Protein 3IU0 (pdb70)

Organism: Streptomyces mobaraensis (NCBI:txid35621)

Radius of gyration: 20.44 Å; Cα contacts (8 Å, |Δi|>4): 738; chains: 1; bounding box: 56×36×61 Å

CATH classification: 3.90.1360.10

Foldseek 3Di:
DAFLCRVQVAFPVRQVVQLVLLLPCLDFDQDDWDDQPDAADFWDDDPFKIKDFVVSVQNVCQVFQQFFLHDGDTQDSVLSVLLLQFQQSLVCNLQVHRDPLQWWFWAFQPPQLVCCLPVNDAPDVGDPLQSNLVSLLVRTDHVVRQVLLLVLQVLLLVLLQPFFALVSSLVSSLVSCVVVVAPVNPDDCPGCSNCQQVPRPQCCDPSWVVRRSNQKGKFKKKKFFAQQADPPDDLSCLARNDSPGQAADVRHRTTRCPPQSLHWRDDPDPRDDHHGMGMWGQTAAQDPPQQAGWTKGWSGRASCPDPNHGIMIMIGGNVVVVVDRPGGSDMIMGMHMTGPSGRSRPHDDDHTDD

InterPro domains:
  IPR015107 Protein-glutamine gamma-glutamyltransferase [PF09017] (1-407)
  IPR015107 Protein-glutamine gamma-glutamyltransferase [PIRSF037210] (1-407)
  IPR037084 Protein-glutamine gamma-glutamyltransferase superfamily [G3DSA:3.90.1360.10] (32-407)
  IPR038765 Papain-like cysteine peptidase superfamily [SSF54001] (77-407)

Solvent-accessible surface area: 15978 Å² total; per-residue (Å²): 136,52,9,2,12,117,75,52,221,22,74,65,106,5,8,62,50,3,16,62,37,6,81,58,102,66,123,66,58,38,0,89,54,12,71,67,126,118,103,8,73,99,30,205,58,61,198,24,101,1,70,11,46,0,33,2,2,0,17,6,9,0,18,51,12,5,40,96,120,68,54,101,81,80,3,76,94,100,24,24,61,44,0,0,32,0,2,1,0,1,0,32,5,3,11,32,58,60,11,90,7,48,4,0,0,6,33,32,71,76,115,99,11,138,94,27,47,91,85,37,75,60,154,127,84,25,75,136,21,58,5,42,3,60,3,0,82,75,2,30,70,44,82,40,0,0,55,55,0,51,81,1,8,63,25,0,46,50,0,10,116,118,1,123,75,39,74,35,1,37,94,57,0,67,54,64,4,55,134,59,98,25,42,0,84,127,49,71,71,210,12,64,0,4,6,12,0,87,88,6,51,8,6,104,83,84,113,3,0,79,102,31,0,18,105,0,41,2,0,4,5,0,2,4,3,4,3,3,12,84,154,111,53,50,81,78,79,25,14,51,2,31,14,111,22,21,60,15,47,144,54,12,11,27,7,104,15,92,191,23,166,39,16,16,37,26,79,62,62,140,67,54,17,16,0,1,0,2,2,0,10,6,1,22,10,95,66,94,56,18,30,110,0,4,0,6,12,0,12,8,10,4,2,52,144,35,86,12,21,24,0,55,0,36,0,4,60,1,153,45,8,34,144,18,41,19,0,8,9,8,8,0,1,2,4,25,1,0,1,127,27,33,42,11,1,19,90,69,25,160,33,3,59,141

Sequence (354 aa):
TKSYAETYRLTADDVANINALNESADDRVTPPAEPLDRMPDPYRPSYGRAETVVNNYIRKWQQVYSHRDGRKQQMTEEQREWLSYGCVGVTWVNSGQYPTNRLAFASFDEDRFKNELKNGRPRSGETRAEFEGRVAKESFDEEKGFQRAREVASVMNRALENAHDESAYLDNLKKELANGNDALRNEDARSPFYSALRNTPSFKERNGGNHDPSRMKAVIYSKHFWSGQDRSSSADKRKYGDPDAFRPAPGTGLVDMSRDRNIPRSPTSPGEGFVNFDYGWFGAQTEADADKTVWTHGNHYHAPNGSLGAMHVYESKFRNWSEGYSDFDRGAYVITFIPKSWNTAPDKVKQGWP

B-factor: mean 29.31, std 7.34, range [14.04, 55.18]

Nearest PDB structures (foldseek):
  3iu0-assembly1_A  TM=1.003E+00  e=8.034E-79  Streptomyces mobaraensis
  9ihs-assembly2_B  TM=9.904E-01  e=3.812E-67  Streptomyces mobaraensis
  1iu4-assembly1_A  TM=9.908E-01  e=5.127E-63  Streptomyces mobaraensis
  5m6q-assembly2_B  TM=7.587E-01  e=6.434E-15  Kutzneria albida DSM 43870

Structure (mmCIF, N/CA/C/O backbone):
data_3IU0
#
_entry.id   3IU0
#
_cell.length_a   64.333
_cell.length_b   67.123
_cell.length_c   83.969
_cell.angle_alpha   90.00
_cell.angle_beta   90.00
_cell.angle_gamma   90.00
#
_symmetry.space_group_name_H-M   'P 21 21 21'
#
loop_
_entity.id
_entity.type
_entity.pdbx_description
1 polymer 'Protein-glutamine gamma-glutamyltransferase'
2 water water
#
loop_
_atom_site.group_PDB
_atom_site.id
_atom_site.type_symbol
_atom_site.label_atom_id
_atom_site.label_alt_id
_atom_site.label_comp_id
_atom_site.label_asym_id
_atom_site.label_entity_id
_atom_site.label_seq_id
_atom_site.pdbx_PDB_ins_code
_atom_site.Cartn_x
_atom_site.Cartn_y
_atom_site.Cartn_z
_atom_site.occupancy
_atom_site.B_iso_or_equiv
_atom_site.auth_seq_id
_atom_site.auth_comp_id
_atom_site.auth_asym_id
_atom_site.auth_atom_id
_atom_site.pdbx_PDB_model_num
ATOM 1 N N . THR A 1 8 ? 6.182 -7.520 -25.719 1.00 34.98 9 THR A N 1
ATOM 2 C CA . THR A 1 8 ? 6.267 -6.955 -24.343 1.00 34.65 9 THR A CA 1
ATOM 3 C C . THR A 1 8 ? 7.024 -7.909 -23.403 1.00 33.86 9 THR A C 1
ATOM 4 O O . THR A 1 8 ? 7.695 -8.842 -23.870 1.00 34.54 9 THR A O 1
ATOM 6 N N . LYS A 1 9 ? 6.930 -7.682 -22.092 1.00 32.53 10 LYS A N 1
ATOM 7 C CA . LYS A 1 9 ? 7.741 -8.439 -21.134 1.00 30.40 10 LYS A CA 1
ATOM 8 C C . LYS A 1 9 ? 7.263 -9.885 -20.937 1.00 29.19 10 LYS A C 1
ATOM 9 O O . LYS A 1 9 ? 6.068 -10.181 -20.988 1.00 28.62 10 LYS A O 1
ATOM 11 N N . SER A 1 10 ? 8.208 -10.786 -20.721 1.00 27.42 11 SER A N 1
ATOM 12 C CA . SER A 1 10 ? 7.850 -12.172 -20.457 1.00 26.67 11 SER A CA 1
ATOM 13 C C . SER A 1 10 ? 7.413 -12.310 -19.007 1.00 26.01 11 SER A C 1
ATOM 14 O O . SER A 1 10 ? 7.677 -11.426 -18.175 1.00 25.04 11 SER A O 1
ATOM 17 N N . TYR A 1 11 ? 6.747 -13.419 -18.722 1.00 25.38 12 TYR A N 1
ATOM 18 C CA . TYR A 1 11 ? 6.337 -13.766 -17.373 1.00 25.96 12 TYR A CA 1
ATOM 19 C C . TYR A 1 11 ? 7.555 -13.827 -16.449 1.00 26.21 12 TYR A C 1
ATOM 20 O O . TYR A 1 11 ? 7.524 -13.278 -15.337 1.00 26.30 12 TYR A O 1
ATOM 29 N N . ALA A 1 12 ? 8.630 -14.457 -16.930 1.00 26.46 13 ALA A N 1
ATOM 30 C CA . ALA A 1 12 ? 9.883 -14.597 -16.182 1.00 27.42 13 ALA A CA 1
ATOM 31 C C . ALA A 1 12 ? 10.558 -13.255 -15.894 1.00 28.60 13 ALA A C 1
ATOM 32 O O . ALA A 1 12 ? 11.056 -13.032 -14.796 1.00 28.42 13 ALA A O 1
ATOM 34 N N . GLU A 1 13 ? 10.562 -12.364 -16.879 1.00 29.80 14 GLU A N 1
ATOM 35 C CA . GLU A 1 13 ? 11.103 -11.014 -16.681 1.00 31.17 14 GLU A CA 1
ATOM 36 C C . GLU A 1 13 ? 10.300 -10.220 -15.662 1.00 31.25 14 GLU A C 1
ATOM 37 O O . GLU A 1 13 ? 10.871 -9.496 -14.843 1.00 31.76 14 GLU A O 1
ATOM 43 N N . THR A 1 14 ? 8.979 -10.366 -15.716 1.00 31.60 15 THR A N 1
ATOM 44 C CA . THR A 1 14 ? 8.066 -9.651 -14.824 1.00 31.99 15 THR A CA 1
ATOM 45 C C . THR A 1 14 ? 8.202 -10.091 -13.368 1.00 32.71 15 THR A C 1
ATOM 46 O O . THR A 1 14 ? 8.145 -9.267 -12.454 1.00 32.91 15 THR A O 1
ATOM 50 N N . TYR A 1 15 ? 8.387 -11.387 -13.159 1.00 32.93 16 TYR A N 1
ATOM 51 C CA . TYR A 1 15 ? 8.409 -11.946 -11.810 1.00 33.80 16 TYR A CA 1
ATOM 52 C C . TYR A 1 15 ? 9.812 -12.297 -11.328 1.00 33.55 16 TYR A C 1
ATOM 53 O O . TYR A 1 15 ? 9.968 -12.847 -10.240 1.00 34.35 16 TYR A O 1
ATOM 62 N N . ARG A 1 16 ? 10.819 -11.945 -12.131 1.00 33.54 17 ARG A N 1
ATOM 63 C CA . ARG A 1 16 ? 12.237 -12.319 -11.930 1.00 33.26 17 ARG A CA 1
ATOM 64 C C . ARG A 1 16 ? 12.465 -13.826 -11.719 1.00 32.53 17 ARG A C 1
ATOM 65 O O . ARG A 1 16 ? 13.210 -14.248 -10.825 1.00 32.89 17 ARG A O 1
ATOM 73 N N . LEU A 1 17 ? 11.814 -14.625 -12.558 1.00 30.88 18 LEU A N 1
ATOM 74 C CA . LEU A 1 17 ? 11.961 -16.074 -12.528 1.00 29.15 18 LEU A CA 1
ATOM 75 C C . LEU A 1 17 ? 13.199 -16.468 -13.316 1.00 28.36 18 LEU A C 1
ATOM 76 O O . LEU A 1 17 ? 13.446 -15.939 -14.403 1.00 28.07 18 LEU A O 1
ATOM 81 N N . THR A 1 18 ? 13.979 -17.385 -12.749 1.00 27.56 19 THR A N 1
ATOM 82 C CA . THR A 1 18 ? 15.199 -17.887 -13.377 1.00 27.21 19 THR A CA 1
ATOM 83 C C . THR A 1 18 ? 14.858 -19.018 -14.339 1.00 27.35 19 THR A C 1
ATOM 84 O O . THR A 1 18 ? 13.714 -19.479 -14.373 1.00 26.61 19 THR A O 1
ATOM 88 N N . ALA A 1 19 ? 15.854 -19.485 -15.097 1.00 27.17 20 ALA A N 1
ATOM 89 C CA . ALA A 1 19 ? 15.655 -20.620 -15.995 1.00 27.33 20 ALA A CA 1
ATOM 90 C C . ALA A 1 19 ? 15.166 -21.856 -15.228 1.00 26.91 20 ALA A C 1
ATOM 91 O O . ALA A 1 19 ? 14.263 -22.566 -15.685 1.00 27.19 20 ALA A O 1
ATOM 93 N N . ASP A 1 20 ? 15.768 -22.106 -14.071 1.00 26.38 21 ASP A N 1
ATOM 94 C CA . ASP A 1 20 ? 15.350 -23.202 -13.195 1.00 26.31 21 ASP A CA 1
ATOM 95 C C . ASP A 1 20 ? 13.881 -23.055 -12.751 1.00 25.25 21 ASP A C 1
ATOM 96 O O . ASP A 1 20 ? 13.117 -24.018 -12.784 1.00 24.16 21 ASP A O 1
ATOM 101 N N . ASP A 1 21 ? 13.520 -21.848 -12.322 1.00 24.55 22 ASP A N 1
ATOM 102 C CA . ASP A 1 21 ? 12.140 -21.509 -11.939 1.00 24.32 22 ASP A CA 1
ATOM 103 C C . ASP A 1 21 ? 11.156 -21.860 -13.054 1.00 23.56 22 ASP A C 1
ATOM 104 O O . ASP A 1 21 ? 10.153 -22.552 -12.823 1.00 23.30 22 ASP A O 1
ATOM 109 N N . VAL A 1 22 ? 11.456 -21.380 -14.260 1.00 23.40 23 VAL A N 1
ATOM 110 C CA . VAL A 1 22 ? 10.600 -21.609 -15.432 1.00 23.50 23 VAL A CA 1
ATOM 111 C C . VAL A 1 22 ? 10.481 -23.105 -15.760 1.00 23.94 23 VAL A C 1
ATOM 112 O O . VAL A 1 22 ? 9.375 -23.608 -15.996 1.00 23.40 23 VAL A O 1
ATOM 116 N N . ALA A 1 23 ? 11.612 -23.814 -15.752 1.00 24.37 24 ALA A N 1
ATOM 117 C CA . ALA A 1 23 ? 11.614 -25.257 -16.032 1.00 24.85 24 ALA A CA 1
ATOM 118 C C . ALA A 1 23 ? 10.767 -25.994 -15.006 1.00 24.82 24 ALA A C 1
ATOM 119 O O . ALA A 1 23 ? 10.012 -26.889 -15.355 1.00 24.67 24 ALA A O 1
ATOM 121 N N . ASN A 1 24 ? 10.886 -25.596 -13.741 1.00 24.78 25 ASN A N 1
ATOM 122 C CA . ASN A 1 24 ? 10.106 -26.210 -12.672 1.00 25.08 25 ASN A CA 1
ATOM 123 C C . ASN A 1 24 ? 8.609 -25.953 -12.806 1.00 24.78 25 ASN A C 1
ATOM 124 O O . ASN A 1 24 ? 7.803 -26.866 -12.613 1.00 24.64 25 ASN A O 1
ATOM 129 N N . ILE A 1 25 ? 8.249 -24.719 -13.153 1.00 23.97 26 ILE A N 1
ATOM 130 C CA . ILE A 1 25 ? 6.845 -24.363 -13.374 1.00 23.76 26 ILE A CA 1
ATOM 131 C C . ILE A 1 25 ? 6.266 -25.174 -14.525 1.00 23.94 26 ILE A C 1
ATOM 132 O O . ILE A 1 25 ? 5.184 -25.754 -14.409 1.00 23.42 26 ILE A O 1
ATOM 137 N N . ASN A 1 26 ? 7.001 -25.226 -15.628 1.00 24.81 27 ASN A N 1
ATOM 138 C CA . ASN A 1 26 ? 6.562 -25.997 -16.784 1.00 25.63 27 ASN A CA 1
ATOM 139 C C . ASN A 1 26 ? 6.417 -27.486 -16.490 1.00 26.56 27 ASN A C 1
ATOM 140 O O . ASN A 1 26 ? 5.428 -28.102 -16.896 1.00 27.02 27 ASN A O 1
ATOM 145 N N . ALA A 1 27 ? 7.381 -28.055 -15.768 1.00 27.53 28 ALA A N 1
ATOM 146 C CA . ALA A 1 27 ? 7.337 -29.484 -15.438 1.00 28.18 28 ALA A CA 1
ATOM 147 C C . ALA A 1 27 ? 6.096 -29.821 -14.619 1.00 28.76 28 ALA A C 1
ATOM 148 O O . ALA A 1 27 ? 5.389 -30.774 -14.936 1.00 28.71 28 ALA A O 1
ATOM 150 N N . LEU A 1 28 ? 5.810 -29.030 -13.587 1.00 29.28 29 LEU A N 1
ATOM 151 C CA . LEU A 1 28 ? 4.629 -29.288 -12.773 1.00 30.24 29 LEU A CA 1
ATOM 152 C C . LEU A 1 28 ? 3.336 -29.089 -13.559 1.00 30.77 29 LEU A C 1
ATOM 153 O O . LEU A 1 28 ? 2.398 -29.868 -13.402 1.00 31.04 29 LEU A O 1
ATOM 158 N N . ASN A 1 29 ? 3.296 -28.059 -14.405 1.00 31.84 30 ASN A N 1
ATOM 159 C CA . ASN A 1 29 ? 2.090 -27.722 -15.185 1.00 32.92 30 ASN A CA 1
ATOM 160 C C . ASN A 1 29 ? 1.769 -28.732 -16.290 1.00 33.85 30 ASN A C 1
ATOM 161 O O . ASN A 1 29 ? 0.616 -28.861 -16.712 1.00 33.87 30 ASN A O 1
ATOM 166 N N . GLU A 1 30 ? 2.793 -29.436 -16.757 1.00 35.11 31 GLU A N 1
ATOM 167 C CA . GLU A 1 30 ? 2.621 -30.517 -17.726 1.00 36.90 31 GLU A CA 1
ATOM 168 C C . GLU A 1 30 ? 2.291 -31.880 -17.076 1.00 38.00 31 GLU A C 1
ATOM 169 O O . GLU A 1 30 ? 1.874 -32.812 -17.771 1.00 38.28 31 GLU A O 1
ATOM 175 N N . SER A 1 31 ? 2.481 -31.997 -15.756 1.00 39.08 32 SER A N 1
ATOM 176 C CA . SER A 1 31 ? 2.108 -33.213 -15.014 1.00 40.17 32 SER A CA 1
ATOM 177 C C . SER A 1 31 ? 0.659 -33.146 -14.515 1.00 40.85 32 SER A C 1
ATOM 178 O O . SER A 1 31 ? -0.004 -32.118 -14.684 1.00 41.50 32 SER A O 1
ATOM 181 N N . ALA A 1 32 ? 0.192 -34.242 -13.904 1.00 41.33 33 ALA A N 1
ATOM 182 C CA . ALA A 1 32 ? -1.185 -34.395 -13.382 1.00 41.82 33 ALA A CA 1
ATOM 183 C C . ALA A 1 32 ? -1.961 -33.082 -13.210 1.00 41.92 33 ALA A C 1
ATOM 184 O O . ALA A 1 32 ? -3.187 -33.083 -13.110 1.00 42.27 33 ALA A O 1
ATOM 186 N N . ASP A 1 48 ? 13.069 -28.001 -6.092 1.00 35.26 49 ASP A N 1
ATOM 187 C CA . ASP A 1 48 ? 12.173 -26.956 -5.600 1.00 35.27 49 ASP A CA 1
ATOM 188 C C . ASP A 1 48 ? 10.736 -27.493 -5.556 1.00 35.37 49 ASP A C 1
ATOM 189 O O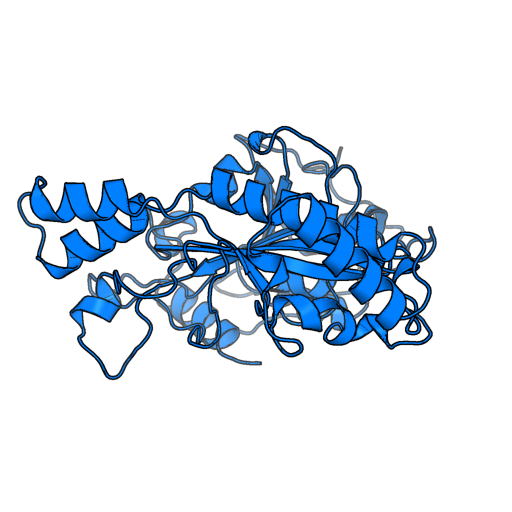 . ASP A 1 48 ? 9.881 -27.102 -6.351 1.00 35.59 49 ASP A O 1
ATOM 194 N N . ASP A 1 49 ? 10.478 -28.389 -4.609 1.00 35.30 50 ASP A N 1
ATOM 195 C CA . ASP A 1 49 ? 9.222 -29.143 -4.570 1.00 35.13 50 ASP A CA 1
ATOM 196 C C . ASP A 1 49 ? 8.007 -28.290 -4.184 1.00 34.11 50 ASP A C 1
ATOM 197 O O . ASP A 1 49 ? 8.112 -27.328 -3.418 1.00 33.54 50 ASP A O 1
ATOM 202 N N . ARG A 1 50 ? 6.859 -28.667 -4.734 1.00 33.36 51 ARG A N 1
ATOM 203 C CA . ARG A 1 50 ? 5.586 -28.033 -4.408 1.00 32.46 51 ARG A CA 1
ATOM 204 C C . ARG A 1 50 ? 5.171 -28.410 -2.986 1.00 31.92 51 ARG A C 1
ATOM 205 O O . ARG A 1 50 ? 5.283 -29.575 -2.585 1.00 31.85 51 ARG A O 1
ATOM 213 N N . VAL A 1 51 ? 4.721 -27.414 -2.226 1.00 30.82 52 VAL A N 1
ATOM 214 C CA . VAL A 1 51 ? 4.319 -27.599 -0.836 1.00 29.87 52 VAL A CA 1
ATOM 215 C C . VAL A 1 51 ? 2.825 -27.305 -0.666 1.00 29.30 52 VAL A C 1
ATOM 216 O O . VAL A 1 51 ? 2.336 -26.281 -1.145 1.00 28.58 52 VAL A O 1
ATOM 220 N N . THR A 1 52 ? 2.111 -28.201 0.015 1.00 28.23 53 THR A N 1
ATOM 221 C CA . THR A 1 52 ? 0.721 -27.935 0.397 1.00 27.83 53 THR A CA 1
ATOM 222 C C . THR A 1 52 ? 0.657 -27.006 1.622 1.00 27.41 53 THR A C 1
ATOM 223 O O . THR A 1 52 ? 1.128 -27.374 2.707 1.00 26.98 53 THR A O 1
ATOM 227 N N . PRO A 1 53 ? 0.068 -25.803 1.462 1.00 26.75 54 PRO A N 1
ATOM 228 C CA . PRO A 1 53 ? -0.061 -24.905 2.611 1.00 26.86 54 PRO A CA 1
ATOM 229 C C . PRO A 1 53 ? -0.851 -25.587 3.735 1.00 27.09 54 PRO A C 1
ATOM 230 O O . PRO A 1 53 ? -1.752 -26.374 3.449 1.00 26.97 54 PRO A O 1
ATOM 234 N N . PRO A 1 54 ? -0.500 -25.313 5.010 1.00 27.47 55 PRO A N 1
ATOM 235 C CA . PRO A 1 54 ? -1.213 -25.939 6.132 1.00 27.60 55 PRO A CA 1
ATOM 236 C C . PRO A 1 54 ? -2.630 -25.389 6.332 1.00 27.58 55 PRO A C 1
ATOM 237 O O . PRO A 1 54 ? -2.984 -24.350 5.765 1.00 27.35 55 PRO A O 1
ATOM 241 N N . ALA A 1 55 ? -3.430 -26.087 7.137 1.00 27.46 56 ALA A N 1
ATOM 242 C CA . ALA A 1 55 ? -4.798 -25.655 7.420 1.00 27.80 56 ALA A CA 1
ATOM 243 C C . ALA A 1 55 ? -4.807 -24.303 8.121 1.00 27.77 56 ALA A C 1
ATOM 244 O O . ALA A 1 55 ? -3.958 -24.029 8.960 1.00 27.36 56 ALA A O 1
ATOM 246 N N . GLU A 1 56 ? -5.753 -23.449 7.742 1.00 27.89 57 GLU A N 1
ATOM 247 C CA . GLU A 1 56 ? -5.988 -22.192 8.445 1.00 27.87 57 GLU A CA 1
ATOM 248 C C . GLU A 1 56 ? -7.294 -22.304 9.230 1.00 28.24 57 GLU A C 1
ATOM 249 O O . GLU A 1 56 ? -8.338 -22.587 8.641 1.00 27.94 57 GLU A O 1
ATOM 255 N N . PRO A 1 57 ? -7.246 -22.078 10.558 1.00 28.86 58 PRO A N 1
ATOM 256 C CA . PRO A 1 57 ? -8.476 -22.131 11.359 1.00 29.24 58 PRO A CA 1
ATOM 257 C C . PRO A 1 57 ? -9.494 -21.108 10.860 1.00 29.32 58 PRO A C 1
ATOM 258 O O . PRO A 1 57 ? -9.102 -20.023 10.418 1.00 28.65 58 PRO A O 1
ATOM 262 N N . LEU A 1 58 ? -10.788 -21.434 10.948 1.00 29.56 59 LEU A N 1
ATOM 263 C CA . LEU A 1 58 ? -11.831 -20.504 10.502 1.00 29.74 59 LEU A CA 1
ATOM 264 C C . LEU A 1 58 ? -11.823 -19.176 11.249 1.00 30.02 59 LEU A C 1
ATOM 265 O O . LEU A 1 58 ? -12.177 -18.150 10.667 1.00 30.28 59 LEU A O 1
ATOM 270 N N . ASP A 1 59 ? -11.415 -19.197 12.522 1.00 29.96 60 ASP A N 1
ATOM 271 C CA . ASP A 1 59 ? -11.397 -17.999 13.364 1.00 30.33 60 ASP A CA 1
ATOM 272 C C . ASP A 1 59 ? -10.154 -17.111 13.173 1.00 29.91 60 ASP A C 1
ATOM 273 O O . ASP A 1 59 ? -10.003 -16.090 13.845 1.00 29.48 60 ASP A O 1
ATOM 278 N N . ARG A 1 60 ? -9.266 -17.497 12.262 1.00 29.33 61 ARG A N 1
ATOM 279 C CA . ARG A 1 60 ? -8.159 -16.609 11.904 1.00 28.81 61 ARG A CA 1
ATOM 280 C C . ARG A 1 60 ? -8.571 -15.723 10.726 1.00 27.93 61 ARG A C 1
ATOM 281 O O . ARG A 1 60 ? -8.703 -16.204 9.596 1.00 28.03 61 ARG A O 1
ATOM 289 N N . MET A 1 61 ? -8.777 -14.441 11.018 1.00 26.89 62 MET A N 1
ATOM 290 C CA . MET A 1 61 ? -9.176 -13.450 10.033 1.00 26.21 62 MET A CA 1
ATOM 291 C C . MET A 1 61 ? -8.023 -13.141 9.078 1.00 25.41 62 MET A C 1
ATOM 292 O O . MET A 1 61 ? -6.868 -13.224 9.478 1.00 25.34 62 MET A O 1
ATOM 297 N N . PRO A 1 62 ? -8.335 -12.805 7.805 1.00 24.73 63 PRO A N 1
ATOM 298 C CA . PRO A 1 62 ? -7.278 -12.460 6.853 1.00 24.07 63 PRO A CA 1
ATOM 299 C C . PRO A 1 62 ? -6.575 -11.169 7.239 1.00 23.80 63 PRO A C 1
ATOM 300 O O . PRO A 1 62 ? -7.178 -10.293 7.881 1.00 23.13 63 PRO A O 1
ATOM 304 N N . ASP A 1 63 ? -5.295 -11.074 6.887 1.00 23.68 64 ASP A N 1
ATOM 305 C CA . ASP A 1 63 ? -4.555 -9.822 7.040 1.00 23.36 64 ASP A CA 1
ATOM 306 C C . ASP A 1 63 ? -5.074 -8.861 5.984 1.00 23.05 64 ASP A C 1
ATOM 307 O O . ASP A 1 63 ? -5.350 -9.287 4.858 1.00 22.32 64 ASP A O 1
ATOM 312 N N . PRO A 1 64 ? -5.214 -7.572 6.335 1.00 23.35 65 PRO A N 1
ATOM 313 C CA . PRO A 1 64 ? -5.566 -6.592 5.314 1.00 23.15 65 PRO A CA 1
ATOM 314 C C . PRO A 1 64 ? -4.514 -6.460 4.220 1.00 22.96 65 PRO A C 1
ATOM 315 O O . PRO A 1 64 ? -3.305 -6.579 4.470 1.00 21.67 65 PRO A O 1
ATOM 319 N N . TYR A 1 65 ? -5.007 -6.260 3.003 1.00 23.03 66 TYR A N 1
ATOM 320 C CA . TYR A 1 65 ? -4.189 -5.920 1.848 1.00 23.02 66 TYR A CA 1
ATOM 321 C C . TYR A 1 65 ? -5.070 -5.166 0.851 1.00 23.60 66 TYR A C 1
ATOM 322 O O . TYR A 1 65 ? -6.285 -5.321 0.858 1.00 22.64 66 TYR A O 1
ATOM 331 N N . ARG A 1 66 ? -4.463 -4.326 0.023 1.00 24.00 67 ARG A N 1
ATOM 332 C CA . ARG A 1 66 ? -5.249 -3.440 -0.826 1.00 25.66 67 ARG A CA 1
ATOM 333 C C . ARG A 1 66 ? -4.741 -3.429 -2.267 1.00 25.25 67 ARG A C 1
ATOM 334 O O . ARG A 1 66 ? -3.552 -3.677 -2.500 1.00 24.67 67 ARG A O 1
ATOM 342 N N . PRO A 1 67 ? -5.641 -3.161 -3.234 1.00 25.06 68 PRO A N 1
ATOM 343 C CA . PRO A 1 67 ? -5.183 -3.099 -4.618 1.00 24.83 68 PRO A CA 1
ATOM 344 C C . PRO A 1 67 ? -4.352 -1.861 -4.903 1.00 24.98 68 PRO A C 1
ATOM 345 O O . PRO A 1 67 ? -4.549 -0.817 -4.279 1.00 24.24 68 PRO A O 1
ATOM 349 N N . SER A 1 68 ? -3.441 -2.016 -5.856 1.00 25.19 69 SER A N 1
ATOM 350 C CA . SER A 1 68 ? -2.534 -0.976 -6.314 1.00 26.61 69 SER A CA 1
ATOM 351 C C . SER A 1 68 ? -2.495 -1.114 -7.842 1.00 26.10 69 SER A C 1
ATOM 352 O O . SER A 1 68 ? -2.240 -2.200 -8.360 1.00 25.30 69 SER A O 1
ATOM 355 N N . TYR A 1 69 ? -2.787 -0.029 -8.557 1.00 26.02 70 TYR A N 1
ATOM 356 C CA . TYR A 1 69 ? -2.697 -0.014 -10.029 1.00 26.46 70 TYR A CA 1
ATOM 357 C C . TYR A 1 69 ? -3.443 -1.159 -10.724 1.00 25.95 70 TYR A C 1
ATOM 358 O O . TYR A 1 69 ? -2.956 -1.722 -11.717 1.00 25.96 70 TYR A O 1
ATOM 367 N N . GLY A 1 70 ? -4.612 -1.504 -10.184 1.00 25.17 71 GLY A N 1
ATOM 368 C CA . GLY A 1 70 ? -5.507 -2.467 -10.809 1.00 24.67 71 GLY A CA 1
ATOM 369 C C . GLY A 1 70 ? -5.434 -3.882 -10.258 1.00 24.71 71 GLY A C 1
ATOM 370 O O . GLY A 1 70 ? -6.247 -4.727 -10.622 1.00 23.82 71 GLY A O 1
ATOM 371 N N . ARG A 1 71 ? -4.467 -4.147 -9.381 1.00 24.29 72 ARG A N 1
ATOM 372 C CA . ARG A 1 71 ? -4.318 -5.491 -8.835 1.00 24.41 72 ARG A CA 1
ATOM 373 C C . ARG A 1 71 ? -3.996 -5.488 -7.336 1.00 23.59 72 ARG A C 1
ATOM 374 O O . ARG A 1 71 ? -3.242 -4.627 -6.840 1.00 23.08 72 ARG A O 1
ATOM 382 N N . ALA A 1 72 ? -4.594 -6.451 -6.632 1.00 22.44 73 ALA A N 1
ATOM 383 C CA . ALA A 1 72 ? -4.268 -6.759 -5.245 1.00 21.36 73 ALA A CA 1
ATOM 384 C C . ALA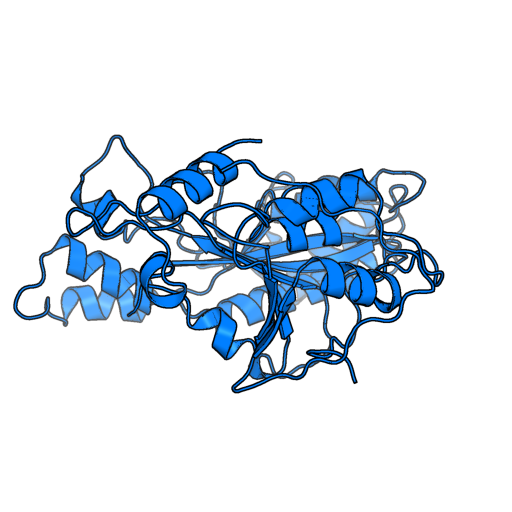 A 1 72 ? -3.575 -8.119 -5.240 1.00 20.85 73 ALA A C 1
ATOM 385 O O . ALA A 1 72 ? -3.835 -8.943 -6.110 1.00 20.83 73 ALA A O 1
ATOM 387 N N . GLU A 1 73 ? -2.696 -8.353 -4.276 1.00 20.51 74 GLU A N 1
ATOM 388 C CA . GLU A 1 73 ? -2.048 -9.666 -4.141 1.00 20.32 74 GLU A CA 1
ATOM 389 C C . GLU A 1 73 ? -1.737 -9.978 -2.696 1.00 20.11 74 GLU A C 1
ATOM 390 O O . GLU A 1 73 ? -1.378 -9.090 -1.923 1.00 20.59 74 GLU A O 1
ATOM 396 N N . THR A 1 74 ? -1.869 -11.247 -2.335 1.00 19.40 75 THR A N 1
ATOM 397 C CA . THR A 1 74 ? -1.537 -11.690 -1.003 1.00 19.21 75 THR A CA 1
ATOM 398 C C . THR A 1 74 ? -0.938 -13.099 -1.027 1.00 18.94 75 THR A C 1
ATOM 399 O O . THR A 1 74 ? -1.221 -13.879 -1.931 1.00 18.96 75 THR A O 1
ATOM 403 N N . VAL A 1 75 ? -0.079 -13.397 -0.050 1.00 18.94 76 VAL A N 1
ATOM 404 C CA . VAL A 1 75 ? 0.512 -14.729 0.079 1.00 18.83 76 VAL A CA 1
ATOM 405 C C . VAL A 1 75 ? -0.619 -15.753 0.195 1.00 18.71 76 VAL A C 1
ATOM 406 O O . VAL A 1 75 ? -1.670 -15.461 0.774 1.00 18.33 76 VAL A O 1
ATOM 410 N N . VAL A 1 76 ? -0.402 -16.940 -0.364 1.00 18.49 77 VAL A N 1
ATOM 411 C CA . VAL A 1 76 ? -1.453 -17.956 -0.459 1.00 18.84 77 VAL A CA 1
ATOM 412 C C . VAL A 1 76 ? -2.120 -18.310 0.897 1.00 19.35 77 VAL A C 1
ATOM 413 O O . VAL A 1 76 ? -3.334 -18.514 0.956 1.00 18.88 77 VAL A O 1
ATOM 417 N N . ASN A 1 77 ? -1.340 -18.334 1.983 1.00 19.25 78 ASN A N 1
ATOM 418 C CA . ASN A 1 77 ? -1.879 -18.659 3.307 1.00 20.56 78 ASN A CA 1
ATOM 419 C C . ASN A 1 77 ? -2.949 -17.644 3.719 1.00 20.96 78 ASN A C 1
ATOM 420 O O . ASN A 1 77 ? -3.994 -18.009 4.275 1.00 20.81 78 ASN A O 1
ATOM 425 N N . ASN A 1 78 ? -2.685 -16.374 3.428 1.00 21.28 79 ASN A N 1
ATOM 426 C CA . ASN A 1 78 ? -3.663 -15.333 3.679 1.00 21.55 79 ASN A CA 1
ATOM 427 C C . ASN A 1 78 ? -4.864 -15.421 2.734 1.00 21.47 79 ASN A C 1
ATOM 428 O O . ASN A 1 78 ? -5.997 -15.116 3.134 1.00 21.70 79 ASN A O 1
ATOM 433 N N . TYR A 1 79 ? -4.622 -15.829 1.492 1.00 20.87 80 TYR A N 1
ATOM 434 C CA . TYR A 1 79 ? -5.731 -16.010 0.553 1.00 21.00 80 TYR A CA 1
ATOM 435 C C . TYR A 1 79 ? -6.692 -17.103 1.009 1.00 20.63 80 TYR A C 1
ATOM 436 O O . TYR A 1 79 ? -7.912 -16.945 0.913 1.00 19.72 80 TYR A O 1
ATOM 445 N N . ILE A 1 80 ? -6.130 -18.204 1.498 1.00 19.88 81 ILE A N 1
ATOM 446 C CA . ILE A 1 80 ? -6.926 -19.268 2.086 1.00 20.28 81 ILE A CA 1
ATOM 447 C C . ILE A 1 80 ? -7.849 -18.695 3.171 1.00 19.62 81 ILE A C 1
ATOM 448 O O . ILE A 1 80 ? -9.015 -19.058 3.221 1.00 19.87 81 ILE A O 1
ATOM 453 N N . ARG A 1 81 ? -7.343 -17.790 4.010 1.00 19.79 82 ARG A N 1
ATOM 454 C CA . ARG A 1 81 ? -8.179 -17.173 5.065 1.00 20.26 82 ARG A CA 1
ATOM 455 C C . ARG A 1 81 ? -9.352 -16.402 4.452 1.00 20.25 82 ARG A C 1
ATOM 456 O O . ARG A 1 81 ? -10.499 -16.567 4.873 1.00 20.10 82 ARG A O 1
ATOM 464 N N . LYS A 1 82 ? -9.063 -15.580 3.443 1.00 19.31 83 LYS A N 1
ATOM 465 C CA . LYS A 1 82 ? -10.115 -14.817 2.763 1.00 19.73 83 LYS A CA 1
ATOM 466 C C . LYS A 1 82 ? -11.136 -15.739 2.078 1.00 19.66 83 LYS A C 1
ATOM 467 O O . LYS A 1 82 ? -12.350 -15.540 2.192 1.00 20.16 83 LYS A O 1
ATOM 473 N N . TRP A 1 83 ? -10.631 -16.723 1.344 1.00 20.04 84 TRP A N 1
ATOM 474 C CA . TRP A 1 83 ? -11.471 -17.700 0.644 1.00 20.20 84 TRP A CA 1
ATOM 475 C C . TRP A 1 83 ? -12.399 -18.397 1.652 1.00 20.75 84 TRP A C 1
ATOM 476 O O . TRP A 1 83 ? -13.595 -18.610 1.384 1.00 20.73 84 TRP A O 1
ATOM 487 N N . GLN A 1 84 ? -11.856 -18.739 2.816 1.00 20.77 85 GLN A N 1
ATOM 488 C CA . GLN A 1 84 ? -12.657 -19.401 3.857 1.00 21.29 85 GLN A CA 1
ATOM 489 C C . GLN A 1 84 ? -13.768 -18.520 4.408 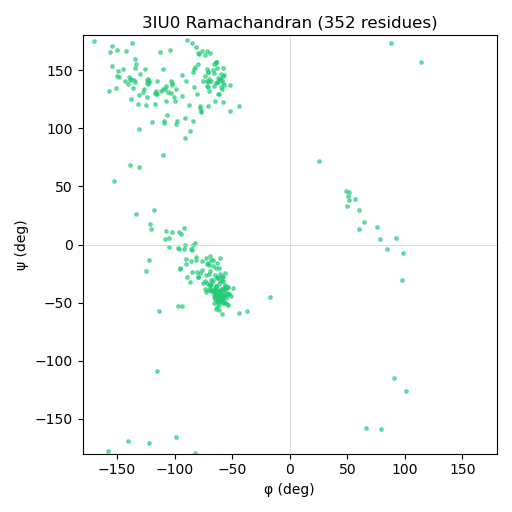1.00 21.12 85 GLN A C 1
ATOM 490 O O . GLN A 1 84 ? -14.880 -18.993 4.652 1.00 21.11 85 GLN A O 1
ATOM 496 N N . GLN A 1 85 ? -13.477 -17.238 4.600 1.00 21.67 86 GLN A N 1
ATOM 497 C CA . GLN A 1 85 ? -14.504 -16.290 5.045 1.00 22.06 86 GLN A CA 1
ATOM 498 C C . GLN A 1 85 ? -15.626 -16.090 4.027 1.00 22.21 86 GLN A C 1
ATOM 499 O O . GLN A 1 85 ? -16.797 -15.975 4.410 1.00 21.38 86 GLN A O 1
ATOM 505 N N . VAL A 1 86 ? -15.271 -16.016 2.744 1.00 22.40 87 VAL A N 1
ATOM 506 C CA . VAL A 1 86 ? -16.248 -15.592 1.715 1.00 22.81 87 VAL A CA 1
ATOM 507 C C . VAL A 1 86 ? -16.634 -16.692 0.712 1.00 22.93 87 VAL A C 1
ATOM 508 O O . VAL A 1 86 ? -17.821 -17.041 0.570 1.00 23.21 87 VAL A O 1
ATOM 512 N N . TYR A 1 87 ? -15.642 -17.247 0.031 1.00 22.24 88 TYR A N 1
ATOM 513 C CA . TYR A 1 87 ? -15.915 -18.132 -1.103 1.00 22.15 88 TYR A CA 1
ATOM 514 C C . TYR A 1 87 ? -16.256 -19.562 -0.732 1.00 21.95 88 TYR A C 1
ATOM 515 O O . TYR A 1 87 ? -16.743 -20.324 -1.577 1.00 22.20 88 TYR A O 1
ATOM 524 N N . SER A 1 88 ? -16.012 -19.919 0.524 1.00 21.67 89 SER A N 1
ATOM 525 C CA . SER A 1 88 ? -16.122 -21.301 0.975 1.00 21.91 89 SER A CA 1
ATOM 526 C C . SER A 1 88 ? -17.556 -21.766 1.163 1.00 22.96 89 SER A C 1
ATOM 527 O O . SER A 1 88 ? -17.796 -22.969 1.314 1.00 22.86 89 SER A O 1
ATOM 530 N N . HIS A 1 89 ? -18.498 -20.824 1.180 1.00 23.28 90 HIS A N 1
ATOM 531 C CA . HIS A 1 89 ? -19.857 -21.136 1.631 1.00 24.29 90 HIS A CA 1
ATOM 532 C C . HIS A 1 89 ? -20.517 -22.241 0.805 1.00 24.44 90 HIS A C 1
ATOM 533 O O . HIS A 1 89 ? -20.444 -22.242 -0.433 1.00 24.86 90 HIS A O 1
ATOM 540 N N . ARG A 1 90 ? -21.137 -23.180 1.507 1.00 24.89 91 ARG A N 1
ATOM 541 C CA . ARG A 1 90 ? -21.962 -24.220 0.899 1.00 25.92 91 ARG A CA 1
ATOM 542 C C . ARG A 1 90 ? -23.332 -24.156 1.560 1.00 25.81 91 ARG A C 1
ATOM 543 O O . ARG A 1 90 ? -23.447 -24.284 2.784 1.00 25.79 91 ARG A O 1
ATOM 551 N N . ASP A 1 91 ? -24.359 -23.911 0.750 1.00 25.77 92 ASP A N 1
ATOM 552 C CA . ASP A 1 91 ? -25.712 -23.638 1.268 1.00 26.76 92 ASP A CA 1
ATOM 553 C C . ASP A 1 91 ? -25.690 -22.544 2.351 1.00 26.73 92 ASP A C 1
ATOM 554 O O . ASP A 1 91 ? -26.362 -22.649 3.380 1.00 26.14 92 ASP A O 1
ATOM 559 N N . GLY A 1 92 ? -24.899 -21.499 2.101 1.00 26.50 93 GLY A N 1
ATOM 560 C CA . GLY A 1 92 ? -24.819 -20.343 2.992 1.00 26.54 93 GLY A CA 1
ATOM 561 C C . GLY A 1 92 ? -23.867 -20.427 4.172 1.00 26.95 93 GLY A C 1
ATOM 562 O O . GLY A 1 92 ? -23.712 -19.450 4.896 1.00 27.24 93 GLY A O 1
ATOM 563 N N . ARG A 1 93 ? -23.225 -21.574 4.378 1.00 26.74 94 ARG A N 1
ATOM 564 C CA . ARG A 1 93 ? -22.392 -21.780 5.575 1.00 26.85 94 ARG A CA 1
ATOM 565 C C . ARG A 1 93 ? -20.894 -21.967 5.273 1.00 26.76 94 ARG A C 1
ATOM 566 O O . ARG A 1 93 ? -20.523 -22.774 4.425 1.00 26.54 94 ARG A O 1
ATOM 568 N N . LYS A 1 94 ? -20.052 -21.206 5.973 1.00 27.43 95 LYS A N 1
ATOM 569 C CA . LYS A 1 94 ? -18.582 -21.271 5.813 1.00 27.78 95 LYS A CA 1
ATOM 570 C C . LYS A 1 94 ? -18.037 -22.657 6.083 1.00 28.10 95 LYS A C 1
ATOM 571 O O . LYS A 1 94 ? -18.593 -23.409 6.889 1.00 28.44 95 LYS A O 1
ATOM 577 N N . GLN A 1 95 ? -16.916 -22.973 5.443 1.00 27.91 96 GLN A N 1
ATOM 578 C CA . GLN A 1 95 ? -16.186 -24.198 5.732 1.00 28.46 96 GLN A CA 1
ATOM 579 C C . GLN A 1 95 ? -14.703 -23.996 5.491 1.00 27.85 96 GLN A C 1
ATOM 580 O O . GLN A 1 95 ? -14.310 -23.197 4.640 1.00 27.17 96 GLN A O 1
ATOM 586 N N . GLN A 1 96 ? -13.882 -24.716 6.248 1.00 27.71 97 GLN A N 1
ATOM 587 C CA . GLN A 1 96 ? -12.447 -24.761 5.988 1.00 27.26 97 GLN A CA 1
ATOM 588 C C . GLN A 1 96 ? -12.183 -25.287 4.583 1.00 26.67 97 GLN A C 1
ATOM 589 O O . GLN A 1 96 ? -12.861 -26.204 4.118 1.00 25.96 97 GLN A O 1
ATOM 595 N N . MET A 1 97 ? -11.194 -24.708 3.910 1.00 26.17 98 MET A N 1
ATOM 596 C CA . MET A 1 97 ? -10.663 -25.298 2.690 1.00 26.21 98 MET A CA 1
ATOM 597 C C . MET A 1 97 ? -10.012 -26.634 3.054 1.00 26.90 98 MET A C 1
ATOM 598 O O . MET A 1 97 ? -9.114 -26.683 3.905 1.00 26.85 98 MET A O 1
ATOM 603 N N . THR A 1 98 ? -10.464 -27.709 2.415 1.00 27.38 99 THR A N 1
ATOM 604 C CA . THR A 1 98 ? -10.003 -29.058 2.773 1.00 27.91 99 THR A CA 1
ATOM 605 C C . THR A 1 98 ? -8.549 -29.262 2.379 1.00 28.55 99 THR A C 1
ATOM 606 O O . THR A 1 98 ? -7.989 -28.481 1.590 1.00 27.90 99 THR A O 1
ATOM 610 N N . GLU A 1 99 ? -7.935 -30.308 2.926 1.00 28.61 100 GLU A N 1
ATOM 611 C CA . GLU A 1 99 ? -6.560 -30.647 2.574 1.00 29.10 100 GLU A CA 1
ATOM 612 C C . GLU A 1 99 ? -6.393 -30.831 1.058 1.00 28.88 100 GLU A C 1
ATOM 613 O O . GLU A 1 99 ? -5.442 -30.316 0.461 1.00 28.52 100 GLU A O 1
ATOM 619 N N . GLU A 1 100 ? -7.320 -31.566 0.446 1.00 28.46 101 GLU A N 1
ATOM 620 C CA . GLU A 1 100 ? -7.304 -31.776 -1.002 1.00 28.43 101 GLU A CA 1
ATOM 621 C C . GLU A 1 100 ? -7.424 -30.450 -1.776 1.00 27.36 101 GLU A C 1
ATOM 622 O O . GLU A 1 100 ? -6.768 -30.262 -2.804 1.00 26.74 101 GLU A O 1
ATOM 628 N N . GLN A 1 101 ? -8.256 -29.536 -1.281 1.00 26.12 102 GLN A N 1
ATOM 629 C CA . GLN A 1 101 ? -8.393 -28.239 -1.935 1.00 25.43 102 GLN A CA 1
ATOM 630 C C . GLN A 1 101 ? -7.114 -27.416 -1.797 1.00 24.75 102 GLN A C 1
ATOM 631 O O . GLN A 1 101 ? -6.699 -26.770 -2.749 1.00 24.04 102 GLN A O 1
ATOM 637 N N . ARG A 1 102 ? -6.485 -27.456 -0.625 1.00 24.71 103 ARG A N 1
ATOM 638 C CA . ARG A 1 102 ? -5.224 -26.723 -0.432 1.00 24.95 103 ARG A CA 1
ATOM 639 C C . ARG A 1 102 ? -4.136 -27.287 -1.344 1.00 24.66 103 ARG A C 1
ATOM 640 O O . ARG A 1 102 ? -3.289 -26.549 -1.859 1.00 24.00 103 ARG A O 1
ATOM 648 N N . GLU A 1 103 ? -4.173 -28.602 -1.550 1.00 24.48 104 GLU A N 1
ATOM 649 C CA . GLU A 1 103 ? -3.256 -29.268 -2.469 1.00 25.18 104 GLU A CA 1
ATOM 650 C C . GLU A 1 103 ? -3.475 -28.743 -3.894 1.00 24.49 104 GLU A C 1
ATOM 651 O O . GLU A 1 103 ? -2.519 -28.316 -4.553 1.00 23.88 104 GLU A O 1
ATOM 657 N N . TRP A 1 104 ? -4.734 -28.715 -4.343 1.00 23.42 105 TRP A N 1
ATOM 658 C CA . TRP A 1 104 ? -5.042 -28.197 -5.680 1.00 23.09 105 TRP A CA 1
ATOM 659 C C . TRP A 1 104 ? -4.565 -26.754 -5.816 1.00 22.07 105 TRP A C 1
ATOM 660 O O . TRP A 1 104 ? -3.891 -26.400 -6.788 1.00 21.18 105 TRP A O 1
ATOM 671 N N . LEU A 1 105 ? -4.921 -25.933 -4.827 1.00 21.60 106 LEU A N 1
ATOM 672 C CA . LEU A 1 105 ? -4.570 -24.516 -4.840 1.00 21.62 106 LEU A CA 1
ATOM 673 C C . LEU A 1 105 ? -3.064 -24.316 -5.024 1.00 22.01 106 LEU A C 1
ATOM 674 O O . LEU A 1 105 ? -2.647 -23.446 -5.794 1.00 21.58 106 LEU A O 1
ATOM 679 N N . SER A 1 106 ? -2.270 -25.146 -4.339 1.00 21.84 107 SER A N 1
ATOM 680 C CA . SER A 1 106 ? -0.805 -25.039 -4.341 1.00 22.19 107 SER A CA 1
ATOM 681 C C . SER A 1 106 ? -0.124 -25.190 -5.712 1.00 22.76 107 SER A C 1
ATOM 682 O O . SER A 1 106 ? 1.069 -24.898 -5.843 1.00 22.74 107 SER A O 1
ATOM 685 N N . TYR A 1 107 ? -0.870 -25.632 -6.723 1.00 23.09 108 TYR A N 1
ATOM 686 C CA . TYR A 1 107 ? -0.323 -25.774 -8.080 1.00 23.73 108 TYR A CA 1
ATOM 687 C C . TYR A 1 107 ? -0.089 -24.455 -8.802 1.00 23.32 108 TYR A C 1
ATOM 688 O O . TYR A 1 107 ? 0.531 -24.446 -9.858 1.00 23.50 108 TYR A O 1
ATOM 697 N N . GLY A 1 108 ? -0.604 -23.355 -8.254 1.00 22.87 109 GLY A N 1
ATOM 698 C CA . GLY A 1 108 ? -0.283 -22.028 -8.772 1.00 22.73 109 GLY A CA 1
ATOM 699 C C . GLY A 1 108 ? -1.378 -21.454 -9.646 1.00 22.67 109 GLY A C 1
ATOM 700 O O . GLY A 1 108 ? -2.531 -21.412 -9.189 1.00 21.73 109 GLY A O 1
ATOM 701 N N . CYS A 1 109 ? -0.986 -21.049 -10.879 1.00 22.67 110 CYS A N 1
ATOM 702 C CA . CYS A 1 109 ? -1.824 -20.480 -11.976 1.00 24.52 110 CYS A CA 1
ATOM 703 C C . CYS A 1 109 ? -3.200 -21.210 -11.959 1.00 24.12 110 CYS A C 1
ATOM 704 O O . CYS A 1 109 ? -4.289 -20.606 -11.791 1.00 25.51 110 CYS A O 1
ATOM 707 N N . VAL A 1 110 ? -3.128 -22.528 -12.084 1.00 23.90 111 VAL A N 1
ATOM 708 C CA . VAL A 1 110 ? -4.301 -23.390 -12.293 1.00 22.99 111 VAL A CA 1
ATOM 709 C C . VAL A 1 110 ? -5.120 -23.674 -11.023 1.00 22.85 111 VAL A C 1
ATOM 710 O O . VAL A 1 110 ? -6.319 -23.946 -11.108 1.00 22.27 111 VAL A O 1
ATOM 714 N N . GLY A 1 111 ? -4.460 -23.575 -9.867 1.00 22.23 112 GLY A N 1
ATOM 715 C CA . GLY A 1 111 ? -5.017 -23.945 -8.573 1.00 22.10 112 GLY A CA 1
ATOM 716 C C . GLY A 1 111 ? -6.274 -23.189 -8.188 1.00 21.94 112 GLY A C 1
ATOM 717 O O . GLY A 1 111 ? -7.222 -23.781 -7.694 1.00 21.00 112 GLY A O 1
ATOM 718 N N . VAL A 1 112 ? -6.279 -21.872 -8.401 1.00 21.29 113 VAL A N 1
ATOM 719 C CA . VAL A 1 112 ? -7.461 -21.074 -8.081 1.00 21.78 113 VAL A CA 1
ATOM 720 C C . VAL A 1 112 ? -8.702 -21.565 -8.847 1.00 21.07 113 VAL A C 1
ATOM 721 O O . VAL A 1 112 ? -9.778 -21.729 -8.272 1.00 21.59 113 VAL A O 1
ATOM 725 N N . THR A 1 113 ? -8.521 -21.808 -10.139 1.00 21.07 114 THR A N 1
ATOM 726 C CA . THR A 1 113 ? -9.592 -22.260 -11.026 1.00 21.36 114 THR A CA 1
ATOM 727 C C . THR A 1 113 ? -10.032 -23.688 -10.679 1.00 21.51 114 THR A C 1
ATOM 728 O O . THR A 1 113 ? -11.217 -23.998 -10.689 1.00 21.15 114 THR A O 1
ATOM 732 N N . TRP A 1 114 ? -9.062 -24.534 -10.342 1.00 21.87 115 TRP A N 1
ATOM 733 C CA . TRP A 1 114 ? -9.318 -25.925 -9.973 1.00 22.31 115 TRP A CA 1
ATOM 734 C C . TRP A 1 114 ? -10.195 -25.996 -8.724 1.00 22.53 115 TRP A C 1
ATOM 735 O O . TRP A 1 114 ? -11.222 -26.665 -8.727 1.00 22.69 115 TRP A O 1
ATOM 746 N N . VAL A 1 115 ? -9.788 -25.292 -7.666 1.00 22.91 116 VAL A N 1
ATOM 747 C CA . VAL A 1 115 ? -10.563 -25.224 -6.421 1.00 23.00 116 VAL A CA 1
ATOM 748 C C . VAL A 1 115 ? -11.971 -24.636 -6.614 1.00 22.82 116 VAL A C 1
ATOM 749 O O . VAL A 1 115 ? -12.955 -25.224 -6.162 1.00 21.67 116 VAL A O 1
ATOM 753 N N . ASN A 1 116 ? -12.065 -23.498 -7.297 1.00 22.06 117 ASN A N 1
ATOM 754 C CA . ASN A 1 116 ? -13.348 -22.820 -7.461 1.00 22.76 117 ASN A CA 1
ATOM 755 C C . ASN A 1 116 ? -14.369 -23.588 -8.305 1.00 23.11 117 ASN A C 1
ATOM 756 O O . ASN A 1 116 ? -15.569 -23.456 -8.072 1.00 23.53 117 ASN A O 1
ATOM 761 N N . SER A 1 117 ? -13.885 -24.372 -9.274 1.00 23.05 118 SER A N 1
ATOM 762 C CA . SER A 1 117 ? -14.747 -25.167 -10.153 1.00 23.55 118 SER A CA 1
ATOM 763 C C . SER A 1 117 ? -14.911 -26.601 -9.656 1.00 23.65 118 SER A C 1
ATOM 764 O O . SER A 1 117 ? -15.856 -27.299 -10.050 1.00 23.21 118 SER A O 1
ATOM 767 N N . GLY A 1 118 ? -13.985 -27.043 -8.809 1.00 23.48 119 GLY A N 1
ATOM 768 C CA . GLY A 1 118 ? -14.016 -28.410 -8.286 1.00 24.23 119 GLY A CA 1
ATOM 769 C C . GLY A 1 118 ? -13.563 -29.458 -9.298 1.00 24.94 119 GLY A C 1
ATOM 770 O O . GLY A 1 118 ? -13.788 -30.647 -9.093 1.00 25.48 119 GLY A O 1
ATOM 771 N N . GLN A 1 119 ? -12.922 -29.021 -10.384 1.00 24.69 120 GLN A N 1
ATOM 772 C CA . GLN A 1 119 ? -12.383 -29.929 -11.407 1.00 25.51 120 GLN A CA 1
ATOM 773 C C . GLN A 1 119 ? -11.144 -29.309 -12.061 1.00 25.05 120 GLN A C 1
ATOM 774 O O . GLN A 1 119 ? -11.077 -28.088 -12.229 1.00 24.23 120 GLN A O 1
ATOM 780 N N . TYR A 1 120 ? -10.170 -30.144 -12.426 1.00 24.68 121 TYR A N 1
ATOM 781 C CA . TYR A 1 120 ? -9.037 -29.657 -13.223 1.00 24.56 121 TYR A CA 1
ATOM 782 C C . TYR A 1 120 ? -9.568 -29.153 -14.571 1.00 24.13 121 TYR A C 1
ATOM 783 O O . TYR A 1 120 ? -10.331 -29.859 -15.233 1.00 23.70 121 TYR A O 1
ATOM 792 N N . PRO A 1 121 ? -9.189 -27.918 -14.971 1.00 24.27 122 PRO A N 1
ATOM 793 C CA . PRO A 1 121 ? -9.755 -27.326 -16.183 1.00 24.28 122 PRO A CA 1
ATOM 794 C C . PRO A 1 121 ? -9.527 -28.167 -17.434 1.00 24.42 122 PRO A C 1
ATOM 795 O O . PRO A 1 121 ? -8.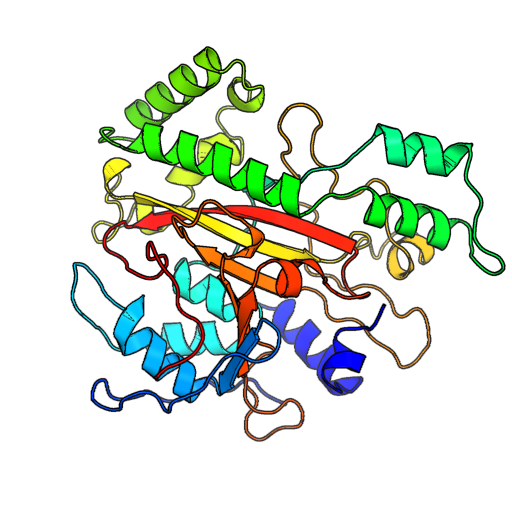379 -28.492 -17.769 1.00 24.04 122 PRO A O 1
ATOM 799 N N . THR A 1 122 ? -10.626 -28.529 -18.091 1.00 23.92 123 THR A N 1
ATOM 800 C CA . THR A 1 122 ? -10.582 -29.238 -19.373 1.00 23.99 123 THR A CA 1
ATOM 801 C C . THR A 1 122 ? -10.481 -28.251 -20.527 1.00 23.72 123 THR A C 1
ATOM 802 O O . THR A 1 122 ? -9.879 -28.550 -21.555 1.00 23.67 123 THR A O 1
ATOM 806 N N . ASN A 1 123 ? -11.082 -27.074 -20.353 1.00 23.38 124 ASN A N 1
ATOM 807 C CA . ASN A 1 123 ? -11.131 -26.039 -21.391 1.00 23.19 124 ASN A CA 1
ATOM 808 C C . ASN A 1 123 ? -11.920 -26.427 -22.649 1.00 23.00 124 ASN A C 1
ATOM 809 O O . ASN A 1 123 ? -11.753 -25.798 -23.699 1.00 22.93 124 ASN A O 1
ATOM 814 N N . ARG A 1 124 ? -12.790 -27.433 -22.537 1.00 23.34 125 ARG A N 1
ATOM 815 C CA . ARG A 1 124 ? -13.515 -27.979 -23.706 1.00 23.62 125 ARG A CA 1
ATOM 816 C C . ARG A 1 124 ? -14.424 -26.961 -24.418 1.00 23.92 125 ARG A C 1
ATOM 817 O O . ARG A 1 124 ? -14.418 -26.859 -25.654 1.00 24.05 125 ARG A O 1
ATOM 819 N N . LEU A 1 125 ? -15.204 -26.215 -23.640 1.00 23.75 126 LEU A N 1
ATOM 820 C CA . LEU A 1 125 ? -16.062 -25.165 -24.188 1.00 23.74 126 LEU A CA 1
ATOM 821 C C . LEU A 1 125 ? -15.399 -23.802 -24.044 1.00 23.86 126 LEU A C 1
ATOM 822 O O . LEU A 1 125 ? -15.400 -23.227 -22.949 1.00 23.81 126 LEU A O 1
ATOM 827 N N . ALA A 1 126 ? -14.862 -23.284 -25.155 1.00 23.93 127 ALA A N 1
ATOM 828 C CA . ALA A 1 126 ? -14.017 -22.091 -25.140 1.00 24.05 127 ALA A CA 1
ATOM 829 C C . ALA A 1 126 ? -14.373 -21.106 -26.255 1.00 24.44 127 ALA A C 1
ATOM 830 O O . ALA A 1 126 ? -14.697 -21.516 -27.382 1.00 23.82 127 ALA A O 1
ATOM 832 N N . PHE A 1 127 ? -14.308 -19.812 -25.934 1.00 24.65 128 PHE A N 1
ATOM 833 C CA . PHE A 1 127 ? -14.648 -18.754 -26.884 1.00 24.84 128 PHE A CA 1
ATOM 834 C C . PHE A 1 127 ? -13.535 -17.730 -27.055 1.00 25.09 128 PHE A C 1
ATOM 835 O O . PHE A 1 127 ? -12.735 -17.470 -26.138 1.00 24.32 128 PHE A O 1
ATOM 843 N N . ALA A 1 128 ? -13.510 -17.147 -28.247 1.00 25.07 129 ALA A N 1
ATOM 844 C CA . ALA A 1 128 ? -12.606 -16.066 -28.570 1.00 25.90 129 ALA A CA 1
ATOM 845 C C . ALA A 1 128 ? -13.183 -15.240 -29.708 1.00 26.94 129 ALA A C 1
ATOM 846 O O . ALA A 1 128 ? -14.134 -15.660 -30.390 1.00 27.20 129 ALA A O 1
ATOM 848 N N . SER A 1 129 ? -12.608 -14.059 -29.898 1.00 27.94 130 SER A N 1
ATOM 849 C CA . SER A 1 129 ? -13.004 -13.168 -30.968 1.00 28.90 130 SER A CA 1
ATOM 850 C C . SER A 1 129 ? -11.758 -12.856 -31.792 1.00 29.73 130 SER A C 1
ATOM 851 O O . SER A 1 129 ? -10.727 -12.467 -31.251 1.00 29.39 130 SER A O 1
ATOM 854 N N . PHE A 1 130 ? -11.861 -13.077 -33.099 1.00 30.69 131 PHE A N 1
ATOM 855 C CA . PHE A 1 130 ? -10.762 -12.863 -34.030 1.00 32.09 131 PHE A CA 1
ATOM 856 C C . PHE A 1 130 ? -11.270 -12.035 -35.208 1.00 33.19 131 PHE A C 1
ATOM 857 O O . PHE A 1 130 ? -12.289 -12.363 -35.799 1.00 32.94 131 PHE A O 1
ATOM 865 N N . ASP A 1 131 ? -10.555 -10.958 -35.521 1.00 34.96 132 ASP A N 1
ATOM 866 C CA . ASP A 1 131 ? -10.878 -10.103 -36.663 1.00 36.98 132 ASP A CA 1
ATOM 867 C C . ASP A 1 131 ? -10.146 -10.577 -37.919 1.00 37.79 132 ASP A C 1
ATOM 868 O O . ASP A 1 131 ? -9.015 -10.159 -38.191 1.00 37.96 132 ASP A O 1
ATOM 873 N N . GLU A 1 132 ? -10.815 -11.439 -38.679 1.00 39.11 133 GLU A N 1
ATOM 874 C CA . GLU A 1 132 ? -10.281 -12.025 -39.910 1.00 40.81 133 GLU A CA 1
ATOM 875 C C . GLU A 1 132 ? -9.882 -10.977 -40.958 1.00 41.46 133 GLU A C 1
ATOM 876 O O . GLU A 1 132 ? -8.872 -11.138 -41.650 1.00 41.80 133 GLU A O 1
ATOM 882 N N . ASP A 1 133 ? -10.674 -9.912 -41.059 1.00 42.27 134 ASP A N 1
ATOM 883 C CA . ASP A 1 133 ? -10.429 -8.837 -42.024 1.00 43.34 134 ASP A CA 1
ATOM 884 C C . ASP A 1 133 ? -9.124 -8.081 -41.754 1.00 43.63 134 ASP A C 1
ATOM 885 O O . ASP A 1 133 ? -8.357 -7.813 -42.684 1.00 43.81 134 ASP A O 1
ATOM 890 N N . ARG A 1 134 ? -8.875 -7.750 -40.486 1.00 44.08 135 ARG A N 1
ATOM 891 C CA . ARG A 1 134 ? -7.628 -7.107 -40.077 1.00 44.38 135 ARG A CA 1
ATOM 892 C C . ARG A 1 134 ? -6.429 -8.018 -40.342 1.00 44.59 135 ARG A C 1
ATOM 893 O O . ARG A 1 134 ? -5.382 -7.549 -40.809 1.00 44.58 135 ARG A O 1
ATOM 901 N N . PHE A 1 135 ? -6.584 -9.307 -40.037 1.00 44.51 136 PHE A N 1
ATOM 902 C CA . PHE A 1 135 ? -5.523 -10.284 -40.266 1.00 45.09 136 PHE A CA 1
ATOM 903 C C . PHE A 1 135 ? -5.135 -10.328 -41.750 1.00 45.75 136 PHE A C 1
ATOM 904 O O . PHE A 1 135 ? -3.981 -10.055 -42.098 1.00 45.48 136 PHE A O 1
ATOM 912 N N . LYS A 1 136 ? -6.106 -10.659 -42.605 1.00 46.69 137 LYS A N 1
ATOM 913 C CA . LYS A 1 136 ? -5.910 -10.692 -44.064 1.00 47.91 137 LYS A CA 1
ATOM 914 C C . LYS A 1 136 ? -5.285 -9.415 -44.623 1.00 48.24 137 LYS A C 1
ATOM 915 O O . LYS A 1 136 ? -4.365 -9.478 -45.448 1.00 48.63 137 LYS A O 1
ATOM 921 N N . ASN A 1 137 ? -5.781 -8.266 -44.165 1.00 48.70 138 ASN A N 1
ATOM 922 C CA . ASN A 1 137 ? -5.298 -6.966 -44.622 1.00 49.27 138 ASN A CA 1
ATOM 923 C C . ASN A 1 137 ? -3.832 -6.715 -44.275 1.00 49.47 138 ASN A C 1
ATOM 924 O O . ASN A 1 137 ? -3.034 -6.410 -45.163 1.00 49.52 138 ASN A O 1
ATOM 929 N N . GLU A 1 138 ? -3.484 -6.852 -42.994 1.00 49.82 139 GLU A N 1
ATOM 930 C CA . GLU A 1 138 ? -2.115 -6.606 -42.519 1.00 49.96 139 GLU A CA 1
ATOM 931 C C . GLU A 1 138 ? -1.100 -7.575 -43.122 1.00 50.22 139 GLU A C 1
ATOM 932 O O . GLU A 1 138 ? 0.076 -7.230 -43.281 1.00 50.28 139 GLU A O 1
ATOM 934 N N . LEU A 1 139 ? -1.560 -8.778 -43.463 1.00 50.34 140 LEU A N 1
ATOM 935 C CA . LEU A 1 139 ? -0.702 -9.794 -44.070 1.00 50.74 140 LEU A CA 1
ATOM 936 C C . LEU A 1 139 ? -0.374 -9.457 -45.529 1.00 50.90 140 LEU A C 1
ATOM 937 O O . LEU A 1 139 ? 0.711 -9.790 -46.018 1.00 51.02 140 LEU A O 1
ATOM 942 N N . LYS A 1 140 ? -1.310 -8.786 -46.202 1.00 50.90 141 LYS A N 1
ATOM 943 C CA . LYS A 1 140 ? -1.157 -8.381 -47.603 1.00 51.07 141 LYS A CA 1
ATOM 944 C C . LYS A 1 140 ? -0.592 -6.959 -47.762 1.00 51.18 141 LYS A C 1
ATOM 945 O O . LYS A 1 140 ? 0.409 -6.762 -48.462 1.00 51.37 141 LYS A O 1
ATOM 947 N N . ASN A 1 141 ? -1.228 -5.985 -47.107 1.00 51.06 142 ASN A N 1
ATOM 948 C CA . ASN A 1 141 ? -0.841 -4.573 -47.207 1.00 50.92 142 ASN A CA 1
ATOM 949 C C . ASN A 1 141 ? 0.282 -4.153 -46.260 1.00 51.01 142 ASN A C 1
ATOM 950 O O . ASN A 1 141 ? 0.976 -3.172 -46.519 1.00 50.92 142 ASN A O 1
ATOM 952 N N . GLY A 1 142 ? 0.455 -4.892 -45.165 1.00 51.04 143 GLY A N 1
ATOM 953 C CA . GLY A 1 142 ? 1.478 -4.580 -44.168 1.00 51.02 143 GLY A CA 1
ATOM 954 C C . GLY A 1 142 ? 2.843 -5.107 -44.558 1.00 51.12 143 GLY A C 1
ATOM 955 O O . GLY A 1 142 ? 3.010 -5.709 -45.620 1.00 51.50 143 GLY A O 1
ATOM 956 N N . ARG A 1 143 ? 3.828 -4.874 -43.700 1.00 51.10 144 ARG A N 1
ATOM 957 C CA . ARG A 1 143 ? 5.196 -5.314 -43.961 1.00 50.93 144 ARG A CA 1
ATOM 958 C C . ARG A 1 143 ? 5.877 -5.763 -42.671 1.00 50.68 144 ARG A C 1
ATOM 959 O O . ARG A 1 143 ? 5.678 -5.139 -41.623 1.00 50.34 144 ARG A O 1
ATOM 961 N N . PRO A 1 144 ? 6.680 -6.850 -42.742 1.00 50.42 145 PRO A N 1
ATOM 962 C CA . PRO A 1 144 ? 7.522 -7.238 -41.611 1.00 50.21 145 PRO A CA 1
ATOM 963 C C . PRO A 1 144 ? 8.367 -6.056 -41.139 1.00 50.05 145 PRO A C 1
ATOM 964 O O . PRO A 1 144 ? 8.897 -5.307 -41.964 1.00 49.79 145 PRO A O 1
ATOM 968 N N . ARG A 1 145 ? 8.472 -5.883 -39.825 1.00 49.82 146 ARG A N 1
ATOM 969 C CA . ARG A 1 145 ? 9.294 -4.819 -39.256 1.00 49.76 146 ARG A CA 1
ATOM 970 C C . ARG A 1 145 ? 10.766 -5.022 -39.615 1.00 49.40 146 ARG A C 1
ATOM 971 O O . ARG A 1 145 ? 11.209 -6.147 -39.853 1.00 49.25 146 ARG A O 1
ATOM 979 N N . SER A 1 146 ? 11.509 -3.923 -39.680 1.00 49.05 147 SER A N 1
ATOM 980 C CA . SER A 1 146 ? 12.945 -3.980 -39.922 1.00 48.57 147 SER A CA 1
ATOM 981 C C . SER A 1 146 ? 13.595 -4.945 -38.929 1.00 48.12 147 SER A C 1
ATOM 982 O O . SER A 1 146 ? 13.572 -4.717 -37.718 1.00 48.16 147 SER A O 1
ATOM 985 N N . GLY A 1 147 ? 14.136 -6.041 -39.453 1.00 47.56 148 GLY A N 1
ATOM 986 C CA . GLY A 1 147 ? 14.778 -7.065 -38.628 1.00 46.83 148 GLY A CA 1
ATOM 987 C C . GLY A 1 147 ? 13.870 -8.207 -38.189 1.00 46.22 148 GLY A C 1
ATOM 988 O O . GLY A 1 147 ? 14.284 -9.068 -37.406 1.00 46.56 148 GLY A O 1
ATOM 989 N N . GLU A 1 148 ? 12.635 -8.218 -38.689 1.00 45.13 149 GLU A N 1
ATOM 990 C CA . GLU A 1 148 ? 11.660 -9.245 -38.325 1.00 44.03 149 GLU A CA 1
ATOM 991 C C . GLU A 1 148 ? 11.612 -10.330 -39.401 1.00 43.18 149 GLU A C 1
ATOM 992 O O . GLU A 1 148 ? 11.559 -10.023 -40.588 1.00 43.05 149 GLU A O 1
ATOM 998 N N . THR A 1 149 ? 11.635 -11.594 -38.982 1.00 42.12 150 THR A N 1
ATOM 999 C CA . THR A 1 149 ? 11.535 -12.716 -39.923 1.00 41.06 150 THR A CA 1
ATOM 1000 C C . THR A 1 149 ? 10.087 -12.890 -40.392 1.00 40.45 150 THR A C 1
ATOM 1001 O O . THR A 1 149 ? 9.170 -12.304 -39.814 1.00 40.27 150 THR A O 1
ATOM 1005 N N . ARG A 1 150 ? 9.889 -13.679 -41.446 1.00 39.79 151 ARG A N 1
ATOM 1006 C CA . ARG A 1 150 ? 8.548 -13.993 -41.949 1.00 39.19 151 ARG A CA 1
ATOM 1007 C C . ARG A 1 150 ? 7.636 -14.619 -40.875 1.00 38.28 151 ARG A C 1
ATOM 1008 O O . ARG A 1 150 ? 6.500 -14.173 -40.667 1.00 37.74 151 ARG A O 1
ATOM 1016 N N . ALA A 1 151 ? 8.144 -15.648 -40.201 1.00 37.33 152 ALA A N 1
ATOM 1017 C CA . ALA A 1 151 ? 7.368 -16.357 -39.173 1.00 36.63 152 ALA A CA 1
ATOM 1018 C C . ALA A 1 151 ? 7.035 -15.473 -37.964 1.00 35.97 152 ALA A C 1
ATOM 1019 O O . ALA A 1 151 ? 5.943 -15.572 -37.401 1.00 35.28 152 ALA A O 1
ATOM 1021 N N . GLU A 1 152 ? 7.972 -14.610 -37.571 1.00 35.14 153 GLU A N 1
ATOM 1022 C CA . GLU A 1 152 ? 7.720 -13.656 -36.486 1.00 34.96 153 GLU A CA 1
ATOM 1023 C C . GLU A 1 152 ? 6.580 -12.690 -36.839 1.00 34.25 153 GLU A C 1
ATOM 1024 O O . GLU A 1 152 ? 5.685 -12.454 -36.022 1.00 33.65 153 GLU A O 1
ATOM 1030 N N . PHE A 1 153 ? 6.623 -12.167 -38.065 1.00 33.66 154 PHE A N 1
ATOM 1031 C CA . PHE A 1 153 ? 5.614 -11.249 -38.609 1.00 33.34 154 PHE A CA 1
ATOM 1032 C C . PHE A 1 153 ? 4.213 -11.853 -38.611 1.00 32.76 154 PHE A C 1
ATOM 1033 O O . PHE A 1 153 ? 3.268 -11.231 -38.125 1.00 32.77 154 PHE A O 1
ATOM 1041 N N . GLU A 1 154 ? 4.088 -13.066 -39.150 1.00 32.39 155 GLU A N 1
ATOM 1042 C CA . GLU A 1 154 ? 2.795 -13.742 -39.255 1.00 32.31 155 GLU A CA 1
ATOM 1043 C C . GLU A 1 154 ? 2.197 -14.078 -37.886 1.00 31.65 155 GLU A C 1
ATOM 1044 O O . GLU A 1 154 ? 0.986 -13.965 -37.680 1.00 31.48 155 GLU A O 1
ATOM 1050 N N . GLY A 1 155 ? 3.058 -14.509 -36.968 1.00 31.06 156 GLY A N 1
ATOM 1051 C CA . GLY A 1 155 ? 2.651 -14.832 -35.604 1.00 30.04 156 GLY A CA 1
ATOM 1052 C C . GLY A 1 155 ? 2.126 -13.618 -34.864 1.00 29.90 156 GLY A C 1
ATOM 1053 O O . GLY A 1 155 ? 1.091 -13.697 -34.216 1.00 29.24 156 GLY A O 1
ATOM 1054 N N . ARG A 1 156 ? 2.845 -12.499 -34.971 1.00 29.50 157 ARG A N 1
ATOM 1055 C CA . ARG A 1 156 ? 2.467 -11.246 -34.325 1.00 29.69 157 ARG A CA 1
ATOM 1056 C C . ARG A 1 156 ? 1.134 -10.719 -34.863 1.00 29.44 157 ARG A C 1
ATOM 1057 O O . ARG A 1 156 ? 0.256 -10.359 -34.079 1.00 28.62 157 ARG A O 1
ATOM 1065 N N . VAL A 1 157 ? 0.979 -10.684 -36.188 1.00 29.32 158 VAL A N 1
ATOM 1066 C CA . VAL A 1 157 ? -0.268 -10.179 -36.775 1.00 29.94 158 VAL A CA 1
ATOM 1067 C C . VAL A 1 157 ? -1.473 -11.027 -36.343 1.00 29.43 158 VAL A C 1
ATOM 1068 O O . VAL A 1 157 ? -2.523 -10.477 -36.021 1.00 29.84 158 VAL A O 1
ATOM 1072 N N . ALA A 1 158 ? -1.302 -12.350 -36.291 1.00 29.23 159 ALA A N 1
ATOM 1073 C CA . ALA A 1 158 ? -2.343 -13.238 -35.749 1.00 28.94 159 ALA A CA 1
ATOM 1074 C C . ALA A 1 158 ? -2.672 -12.899 -34.293 1.00 28.65 159 ALA A C 1
ATOM 1075 O O . ALA A 1 158 ? -3.840 -12.794 -33.931 1.00 28.63 159 ALA A O 1
ATOM 1077 N N . LYS A 1 159 ? -1.641 -12.714 -33.472 1.00 28.64 160 LYS A N 1
ATOM 1078 C CA . LYS A 1 159 ? -1.828 -12.359 -32.063 1.00 29.06 160 LYS A CA 1
ATOM 1079 C C . LYS A 1 159 ? -2.640 -11.066 -31.895 1.00 29.42 160 LYS A C 1
ATOM 1080 O O . LYS A 1 159 ? -3.617 -11.029 -31.130 1.00 28.89 160 LYS A O 1
ATOM 1086 N N . GLU A 1 160 ? -2.246 -10.022 -32.626 1.00 29.98 161 GLU A N 1
ATOM 1087 C CA . GLU A 1 160 ? -2.903 -8.701 -32.548 1.00 30.83 161 GLU A CA 1
ATOM 1088 C C . GLU A 1 160 ? -4.337 -8.699 -33.081 1.00 30.73 161 GLU A C 1
ATOM 1089 O O . GLU A 1 160 ? -5.117 -7.790 -32.774 1.00 31.05 161 GLU A O 1
ATOM 1095 N N . SER A 1 161 ? -4.683 -9.710 -33.875 1.00 30.26 162 SER A N 1
ATOM 1096 C CA . SER A 1 161 ? -6.003 -9.781 -34.504 1.00 30.10 162 SER A CA 1
ATOM 1097 C C . SER A 1 161 ? -7.078 -10.410 -33.604 1.00 29.86 162 SER A C 1
ATOM 1098 O O . SER A 1 161 ? -8.246 -10.472 -33.982 1.00 29.93 162 SER A O 1
ATOM 1101 N N . PHE A 1 162 ? -6.677 -10.894 -32.427 1.00 29.66 163 PHE A N 1
ATOM 1102 C CA . PHE A 1 162 ? -7.637 -11.307 -31.399 1.00 29.09 163 PHE A CA 1
ATOM 1103 C C . PHE A 1 162 ? -8.110 -10.082 -30.602 1.00 29.51 163 PHE A C 1
ATOM 1104 O O . PHE A 1 162 ? -7.398 -9.088 -30.491 1.00 29.71 163 PHE A O 1
ATOM 1112 N N . ASP A 1 163 ? -9.314 -10.163 -30.057 1.00 29.24 164 ASP A N 1
ATOM 1113 C CA . ASP A 1 163 ? -9.859 -9.101 -29.229 1.00 29.90 164 ASP A CA 1
ATOM 1114 C C . ASP A 1 163 ? -10.405 -9.730 -27.947 1.00 29.47 164 ASP A C 1
ATOM 1115 O O . ASP A 1 163 ? -11.508 -10.265 -27.946 1.0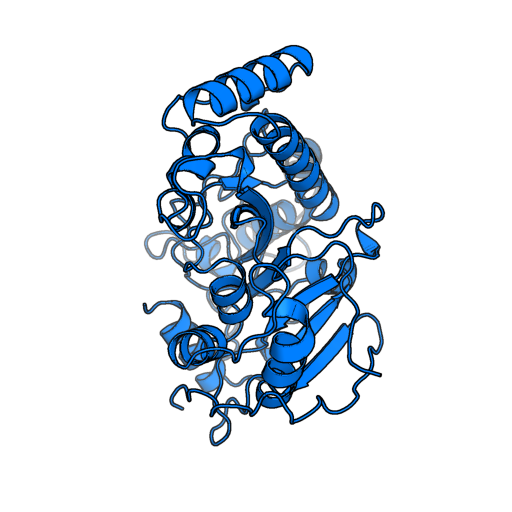0 29.45 164 ASP A O 1
ATOM 1120 N N . GLU A 1 164 ? -9.639 -9.667 -26.859 1.00 29.59 165 GLU A N 1
ATOM 1121 C CA . GLU A 1 164 ? -10.020 -10.398 -25.637 1.00 29.86 165 GLU A CA 1
ATOM 1122 C C . GLU A 1 164 ? -11.287 -9.856 -24.950 1.00 29.68 165 GLU A C 1
ATOM 1123 O O . GLU A 1 164 ? -12.068 -10.613 -24.363 1.00 28.65 165 GLU A O 1
ATOM 1129 N N . GLU A 1 165 ? -11.501 -8.549 -25.055 1.00 29.62 166 GLU A N 1
ATOM 1130 C CA . GLU A 1 165 ? -12.717 -7.945 -24.525 1.00 30.13 166 GLU A CA 1
ATOM 1131 C C . GLU A 1 165 ? -13.958 -8.488 -25.238 1.00 29.39 166 GLU A C 1
ATOM 1132 O O . GLU A 1 165 ? -14.940 -8.826 -24.587 1.00 28.25 166 GLU A O 1
ATOM 1138 N N . LYS A 1 166 ? -13.897 -8.582 -26.570 1.00 28.93 167 LYS A N 1
ATOM 1139 C CA . LYS A 1 166 ? -15.013 -9.123 -27.357 1.00 28.46 167 LYS A CA 1
ATOM 1140 C C . LYS A 1 166 ? -15.198 -10.623 -27.111 1.00 28.11 167 LYS A C 1
ATOM 1141 O O . LYS A 1 166 ? -16.318 -11.124 -27.097 1.00 27.97 167 LYS A O 1
ATOM 1143 N N . GLY A 1 167 ? -14.091 -11.334 -26.910 1.00 27.87 168 GLY A N 1
ATOM 1144 C CA . GLY A 1 167 ? -14.144 -12.767 -26.608 1.00 26.97 168 GLY A CA 1
ATOM 1145 C C . GLY A 1 167 ? -14.794 -13.033 -25.261 1.00 26.86 168 GLY A C 1
ATOM 1146 O O . GLY A 1 167 ? -15.642 -13.919 -25.138 1.00 26.84 168 GLY A O 1
ATOM 1147 N N . PHE A 1 168 ? -14.395 -12.258 -24.253 1.00 26.77 169 PHE A N 1
ATOM 1148 C CA . PHE A 1 168 ? -15.016 -12.321 -22.933 1.00 26.52 169 PHE A CA 1
ATOM 1149 C C . PHE A 1 168 ? -16.512 -11.987 -23.015 1.00 26.59 169 PHE A C 1
ATOM 1150 O O . PHE A 1 168 ? -17.342 -12.678 -22.406 1.00 26.14 169 PHE A O 1
ATOM 1158 N N . GLN A 1 169 ? -16.848 -10.942 -23.773 1.00 26.54 170 GLN A N 1
ATOM 1159 C CA . GLN A 1 169 ? -18.253 -10.531 -23.945 1.00 26.56 170 GLN A CA 1
ATOM 1160 C C . GLN A 1 169 ? -19.079 -11.648 -24.599 1.00 26.57 170 GLN A C 1
ATOM 1161 O O . GLN A 1 169 ? -20.214 -11.899 -24.199 1.00 26.31 170 GLN A O 1
ATOM 1163 N N . ARG A 1 170 ? -18.494 -12.332 -25.585 1.00 26.28 171 ARG A N 1
ATOM 1164 C CA . ARG A 1 170 ? -19.140 -13.490 -26.208 1.00 25.85 171 ARG A CA 1
ATOM 1165 C C . ARG A 1 170 ? -19.427 -14.600 -25.197 1.00 25.50 171 ARG A C 1
ATOM 1166 O O . ARG A 1 170 ? -20.527 -15.137 -25.165 1.00 24.96 171 ARG A O 1
ATOM 1174 N N . ALA A 1 171 ? -18.434 -14.944 -24.382 1.00 25.03 172 ALA A N 1
ATOM 1175 C CA . ALA A 1 171 ? -18.613 -15.983 -23.366 1.00 24.88 172 ALA A CA 1
ATOM 1176 C C . ALA A 1 171 ? -19.716 -15.579 -22.391 1.00 25.04 172 ALA A C 1
ATOM 1177 O O . ALA A 1 171 ? -20.544 -16.400 -22.032 1.00 24.94 172 ALA A O 1
ATOM 1179 N N . ARG A 1 172 ? -19.727 -14.312 -21.977 1.00 25.46 173 ARG A N 1
ATOM 1180 C CA . ARG A 1 172 ? -20.751 -13.814 -21.054 1.00 26.27 173 ARG A CA 1
ATOM 1181 C C . ARG A 1 172 ? -22.156 -13.936 -21.639 1.00 26.80 173 ARG A C 1
ATOM 1182 O O . ARG A 1 172 ? -23.084 -14.316 -20.940 1.00 26.72 173 ARG A O 1
ATOM 1190 N N . GLU A 1 173 ? -22.287 -13.611 -22.921 1.00 27.33 174 GLU A N 1
ATOM 1191 C CA . GLU A 1 173 ? -23.575 -13.666 -23.621 1.00 28.74 174 GLU A CA 1
ATOM 1192 C C . GLU A 1 173 ? -24.076 -15.116 -23.688 1.00 28.04 174 GLU A C 1
ATOM 1193 O O . GLU A 1 173 ? -25.242 -15.385 -23.398 1.00 28.13 174 GLU A O 1
ATOM 1199 N N . VAL A 1 174 ? -23.187 -16.034 -24.064 1.00 27.19 175 VAL A N 1
ATOM 1200 C CA . VAL A 1 174 ? -23.509 -17.466 -24.136 1.00 26.72 175 VAL A CA 1
ATOM 1201 C C . VAL A 1 174 ? -23.797 -18.046 -22.742 1.00 26.73 175 VAL A C 1
ATOM 1202 O O . VAL A 1 174 ? -24.728 -18.841 -22.570 1.00 25.86 175 VAL A O 1
ATOM 1206 N N . ALA A 1 175 ? -23.013 -17.629 -21.746 1.00 26.34 176 ALA A N 1
ATOM 1207 C CA . ALA A 1 175 ? -23.271 -18.037 -20.367 1.00 26.48 176 ALA A CA 1
ATOM 1208 C C . ALA A 1 175 ? -24.653 -17.585 -19.874 1.00 26.94 176 ALA A C 1
ATOM 1209 O O . ALA A 1 175 ? -25.348 -18.356 -19.229 1.00 26.49 176 ALA A O 1
ATOM 1211 N N . SER A 1 176 ? -25.045 -16.346 -20.178 1.00 27.75 177 SER A N 1
ATOM 1212 C CA . SER A 1 176 ? -26.369 -15.857 -19.781 1.00 28.78 177 SER A CA 1
ATOM 1213 C C . SER A 1 176 ? -27.481 -16.644 -20.476 1.00 28.63 177 SER A C 1
ATOM 1214 O O . SER A 1 176 ? -28.493 -16.956 -19.858 1.00 28.62 177 SER A O 1
ATOM 1217 N N . VAL A 1 177 ? -27.276 -16.973 -21.752 1.00 28.72 178 VAL A N 1
ATOM 1218 C CA . VAL A 1 177 ? -28.215 -17.826 -22.489 1.00 28.90 178 VAL A CA 1
ATOM 1219 C C . VAL A 1 177 ? -28.318 -19.208 -21.829 1.00 28.60 178 VAL A C 1
ATOM 1220 O O . VAL A 1 177 ? -29.416 -19.715 -21.617 1.00 28.67 178 VAL A O 1
ATOM 1224 N N . MET A 1 178 ? -27.175 -19.793 -21.481 1.00 28.39 179 MET A N 1
ATOM 1225 C CA . MET A 1 178 ? -27.137 -21.098 -20.815 1.00 28.52 179 MET A CA 1
ATOM 1226 C C . MET A 1 178 ? -27.773 -21.073 -19.426 1.00 28.71 179 MET A C 1
ATOM 1227 O O . MET A 1 178 ? -28.467 -22.006 -19.053 1.00 29.08 179 MET A O 1
ATOM 1232 N N . ASN A 1 179 ? -27.549 -19.995 -18.674 1.00 29.34 180 ASN A N 1
ATOM 1233 C CA . ASN A 1 179 ? -28.195 -19.820 -17.374 1.00 29.64 180 ASN A CA 1
ATOM 1234 C C . ASN A 1 179 ? -29.715 -19.737 -17.463 1.00 30.30 180 ASN A C 1
ATOM 1235 O O . ASN A 1 179 ? -30.417 -20.350 -16.661 1.00 30.21 180 ASN A O 1
ATOM 1240 N N . ARG A 1 180 ? -30.219 -18.964 -18.423 1.00 31.18 181 ARG A N 1
ATOM 1241 C CA . ARG A 1 180 ? -31.670 -18.839 -18.616 1.00 31.87 181 ARG A CA 1
ATOM 1242 C C . ARG A 1 180 ? -32.307 -20.185 -18.972 1.00 32.45 181 ARG A C 1
ATOM 1243 O O . ARG A 1 180 ? -33.433 -20.462 -18.561 1.00 32.48 181 ARG A O 1
ATOM 1245 N N . ALA A 1 181 ? -31.569 -21.017 -19.709 1.00 33.03 182 ALA A N 1
ATOM 1246 C CA . ALA A 1 181 ? -32.030 -22.341 -20.122 1.00 33.84 182 ALA A CA 1
ATOM 1247 C C . ALA A 1 181 ? -32.158 -23.321 -18.965 1.00 34.62 182 ALA A C 1
ATOM 1248 O O . ALA A 1 181 ? -32.985 -24.232 -19.007 1.00 34.69 182 ALA A O 1
ATOM 1250 N N . LEU A 1 182 ? -31.331 -23.159 -17.940 1.00 35.61 183 LEU A N 1
ATOM 1251 C CA . LEU A 1 182 ? -31.394 -24.097 -16.822 1.00 36.58 183 LEU A CA 1
ATOM 1252 C C . LEU A 1 182 ? -32.366 -23.642 -15.741 1.00 36.90 183 LEU A C 1
ATOM 1253 O O . LEU A 1 182 ? -32.729 -24.427 -14.872 1.00 36.60 183 LEU A O 1
ATOM 1258 N N . GLU A 1 183 ? -32.807 -22.386 -15.839 1.00 37.81 184 GLU A N 1
ATOM 1259 C CA . GLU A 1 183 ? -33.590 -21.718 -14.790 1.00 39.16 184 GLU A CA 1
ATOM 1260 C C . GLU A 1 183 ? -34.703 -22.574 -14.181 1.00 39.71 184 GLU A C 1
ATOM 1261 O O . GLU A 1 183 ? -34.701 -22.831 -12.979 1.00 40.49 184 GLU A O 1
ATOM 1267 N N . ASN A 1 184 ? -35.644 -23.031 -14.999 1.00 40.03 185 ASN A N 1
ATOM 1268 C CA . ASN A 1 184 ? -36.724 -23.868 -14.468 1.00 40.42 185 ASN A CA 1
ATOM 1269 C C . ASN A 1 184 ? -36.725 -25.272 -15.072 1.00 39.27 185 ASN A C 1
ATOM 1270 O O . ASN A 1 184 ? -37.769 -25.915 -15.180 1.00 39.04 185 ASN A O 1
ATOM 1275 N N . ALA A 1 185 ? -35.535 -25.742 -15.441 1.00 37.90 186 ALA A N 1
ATOM 1276 C CA . ALA A 1 185 ? -35.368 -27.059 -16.040 1.00 37.04 186 ALA A CA 1
ATOM 1277 C C . ALA A 1 185 ? -34.894 -28.071 -14.999 1.00 36.50 186 ALA A C 1
ATOM 1278 O O . ALA A 1 185 ? -33.851 -27.882 -14.360 1.00 35.77 186 ALA A O 1
ATOM 1280 N N . HIS A 1 186 ? -35.655 -29.151 -14.839 1.00 35.81 187 HIS A N 1
ATOM 1281 C CA . HIS A 1 186 ? -35.368 -30.131 -13.783 1.00 35.82 187 HIS A CA 1
ATOM 1282 C C . HIS A 1 186 ? -34.727 -31.432 -14.268 1.00 35.48 187 HIS A C 1
ATOM 1283 O O . HIS A 1 186 ? -34.400 -32.301 -13.465 1.00 35.52 187 HIS A O 1
ATOM 1290 N N . ASP A 1 187 ? -34.545 -31.557 -15.582 1.00 35.28 188 ASP A N 1
ATOM 1291 C CA . ASP A 1 187 ? -33.719 -32.619 -16.161 1.00 35.16 188 ASP A CA 1
ATOM 1292 C C . ASP A 1 187 ? -32.946 -32.066 -17.350 1.00 35.09 188 ASP A C 1
ATOM 1293 O O . ASP A 1 187 ? -33.257 -30.980 -17.842 1.00 34.79 188 ASP A O 1
ATOM 1298 N N . GLU A 1 188 ? -31.945 -32.811 -17.815 1.00 35.57 189 GLU A N 1
ATOM 1299 C CA . GLU A 1 188 ? -31.129 -32.370 -18.956 1.00 36.28 189 GLU A CA 1
ATOM 1300 C C . GLU A 1 188 ? -31.923 -32.108 -20.246 1.00 36.22 189 GLU A C 1
ATOM 1301 O O . GLU A 1 188 ? -31.616 -31.169 -20.982 1.00 36.11 189 GLU A O 1
ATOM 1307 N N . SER A 1 189 ? -32.935 -32.933 -20.520 1.00 36.24 190 SER A N 1
ATOM 1308 C CA . SER A 1 189 ? -33.706 -32.792 -21.755 1.00 36.16 190 SER A CA 1
ATOM 1309 C C . SER A 1 189 ? -34.443 -31.458 -21.794 1.00 35.70 190 SER A C 1
ATOM 1310 O O . SER A 1 189 ? -34.447 -30.782 -22.822 1.00 35.54 190 SER A O 1
ATOM 1313 N N . ALA A 1 190 ? -35.038 -31.080 -20.661 1.00 35.26 191 ALA A N 1
ATOM 1314 C CA . ALA A 1 190 ? -35.701 -29.784 -20.510 1.00 35.01 191 ALA A CA 1
ATOM 1315 C C . ALA A 1 190 ? -34.740 -28.603 -20.697 1.00 34.63 191 ALA A C 1
ATOM 1316 O O . ALA A 1 190 ? -35.106 -27.586 -21.287 1.00 34.53 191 ALA A O 1
ATOM 1318 N N . TYR A 1 191 ? -33.526 -28.741 -20.168 1.00 34.15 192 TYR A N 1
ATOM 1319 C CA . TYR A 1 191 ? -32.476 -27.738 -20.338 1.00 33.74 192 TYR A CA 1
ATOM 1320 C C . TYR A 1 191 ? -32.103 -27.605 -21.819 1.00 33.90 192 TYR A C 1
ATOM 1321 O O . TYR A 1 191 ? -32.053 -26.499 -22.361 1.00 33.58 192 TYR A O 1
ATOM 1330 N N . LEU A 1 192 ? -31.861 -28.744 -22.464 1.00 34.51 193 LEU A N 1
ATOM 1331 C CA . LEU A 1 192 ? -31.499 -28.771 -23.879 1.00 35.50 193 LEU A CA 1
ATOM 1332 C C . LEU A 1 192 ? -32.609 -28.173 -24.743 1.00 35.91 193 LEU A C 1
ATOM 1333 O O . LEU A 1 192 ? -32.329 -27.398 -25.660 1.00 36.07 193 LEU A O 1
ATOM 1338 N N . ASP A 1 193 ? -33.861 -28.505 -24.418 1.00 36.58 194 ASP A N 1
ATOM 1339 C CA . ASP A 1 193 ? -35.026 -27.955 -25.123 1.00 36.93 194 ASP A CA 1
ATOM 1340 C C . ASP A 1 193 ? -35.124 -26.436 -24.979 1.00 36.76 194 ASP A C 1
ATOM 1341 O O . ASP A 1 193 ? -35.357 -25.741 -25.969 1.00 36.41 194 ASP A O 1
ATOM 1346 N N . ASN A 1 194 ? -34.945 -25.934 -23.751 1.00 36.26 195 ASN A N 1
ATOM 1347 C CA . ASN A 1 194 ? -34.908 -24.494 -23.483 1.00 36.18 195 ASN A CA 1
ATOM 1348 C C . ASN A 1 194 ? -33.763 -23.837 -24.242 1.00 36.25 195 ASN A C 1
ATOM 1349 O O . ASN A 1 194 ? -33.925 -22.760 -24.836 1.00 35.99 195 ASN A O 1
ATOM 1354 N N . LEU A 1 195 ? -32.598 -24.486 -24.204 1.00 36.37 196 LEU A N 1
ATOM 1355 C CA . LEU A 1 195 ? -31.390 -23.938 -24.816 1.00 36.67 196 LEU A CA 1
ATOM 1356 C C . LEU A 1 195 ? -31.561 -23.775 -26.329 1.00 36.98 196 LEU A C 1
ATOM 1357 O O . LEU A 1 195 ? -31.287 -22.705 -26.876 1.00 36.94 196 LEU A O 1
ATOM 1362 N N . LYS A 1 196 ? -32.044 -24.833 -26.979 1.00 37.52 197 LYS A N 1
ATOM 1363 C CA . LYS A 1 196 ? -32.279 -24.838 -28.425 1.00 38.19 197 LYS A CA 1
ATOM 1364 C C . LYS A 1 196 ? -33.302 -23.787 -28.863 1.00 38.52 197 LYS A C 1
ATOM 1365 O O . LYS A 1 196 ? -33.056 -23.051 -29.820 1.00 39.09 197 LYS A O 1
ATOM 1371 N N . LYS A 1 197 ? -34.432 -23.712 -28.157 1.00 38.81 198 LYS A N 1
ATOM 1372 C CA . LYS A 1 197 ? -35.464 -22.698 -28.420 1.00 39.18 198 LYS A CA 1
ATOM 1373 C C . LYS A 1 197 ? -34.911 -21.283 -28.267 1.00 39.41 198 LYS A C 1
ATOM 1374 O O . LYS A 1 197 ? -35.180 -20.408 -29.096 1.00 39.33 198 LYS A O 1
ATOM 1376 N N . GLU A 1 198 ? -34.118 -21.068 -27.221 1.00 39.42 199 GLU A N 1
ATOM 1377 C CA . GLU A 1 198 ? -33.470 -19.779 -27.000 1.00 39.99 199 GLU A CA 1
ATOM 1378 C C . GLU A 1 198 ? -32.493 -19.394 -28.107 1.00 40.13 199 GLU A C 1
ATOM 1379 O O . GLU A 1 198 ? -32.432 -18.230 -28.515 1.00 40.07 199 GLU A O 1
ATOM 1385 N N . LEU A 1 199 ? -31.712 -20.368 -28.568 1.00 40.41 200 LEU A N 1
ATOM 1386 C CA . LEU A 1 199 ? -30.696 -20.107 -29.582 1.00 40.79 200 LEU A CA 1
ATOM 1387 C C . LEU A 1 199 ? -31.327 -19.866 -30.951 1.00 41.40 200 LEU A C 1
ATOM 1388 O O . LEU A 1 199 ? -30.892 -18.978 -31.689 1.00 41.47 200 LEU A O 1
ATOM 1393 N N . ALA A 1 200 ? -32.346 -20.665 -31.273 1.00 42.14 201 ALA A N 1
ATOM 1394 C CA . ALA A 1 200 ? -33.143 -20.501 -32.492 1.00 42.91 201 ALA A CA 1
ATOM 1395 C C . ALA A 1 200 ? -33.720 -19.088 -32.589 1.00 43.50 201 ALA A C 1
ATOM 1396 O O . ALA A 1 200 ? -33.537 -18.408 -33.603 1.00 43.75 201 ALA A O 1
ATOM 1398 N N . ASN A 1 201 ? -34.381 -18.652 -31.517 1.00 44.00 202 ASN A N 1
ATOM 1399 C CA . ASN A 1 201 ? -35.016 -17.338 -31.440 1.00 44.57 202 ASN A CA 1
ATOM 1400 C C . ASN A 1 201 ? -34.069 -16.160 -31.634 1.00 44.35 202 ASN A C 1
ATOM 1401 O O . ASN A 1 201 ? -34.481 -15.117 -32.136 1.00 44.45 202 ASN A O 1
ATOM 1406 N N . GLY A 1 202 ? -32.811 -16.324 -31.223 1.00 43.95 203 GLY A N 1
ATOM 1407 C CA . GLY A 1 202 ? -31.810 -15.266 -31.342 1.00 43.37 203 GLY A CA 1
ATOM 1408 C C . GLY A 1 202 ? -30.937 -15.376 -32.580 1.00 43.02 203 GLY A C 1
ATOM 1409 O O . GLY A 1 202 ? -29.929 -14.671 -32.696 1.00 43.20 203 GLY A O 1
ATOM 1410 N N . ASN A 1 203 ? -31.329 -16.258 -33.503 1.00 42.40 204 ASN A N 1
ATOM 1411 C CA . ASN A 1 203 ? -30.569 -16.556 -34.733 1.00 41.64 204 ASN A CA 1
ATOM 1412 C C . ASN A 1 203 ? -29.077 -16.860 -34.498 1.00 40.90 204 ASN A C 1
ATOM 1413 O O . ASN A 1 203 ? -28.231 -16.543 -35.338 1.00 40.91 204 ASN A O 1
ATOM 1415 N N . ASP A 1 204 ? -28.774 -17.484 -33.357 1.00 39.69 205 ASP A N 1
ATOM 1416 C CA . ASP A 1 204 ? -27.397 -17.809 -32.974 1.00 38.03 205 ASP A CA 1
ATOM 1417 C C . ASP A 1 204 ? -26.934 -19.080 -33.677 1.00 37.38 205 ASP A C 1
ATOM 1418 O O . ASP A 1 204 ? -27.624 -20.107 -33.649 1.00 37.07 205 ASP A O 1
ATOM 1423 N N . ALA A 1 205 ? -25.761 -19.005 -34.302 1.00 36.22 206 ALA A N 1
ATOM 1424 C CA . ALA A 1 205 ? -25.177 -20.146 -35.014 1.00 35.65 206 ALA A CA 1
ATOM 1425 C C . ALA A 1 205 ? -24.895 -21.344 -34.106 1.00 35.02 206 ALA A C 1
ATOM 1426 O O . ALA A 1 205 ? -24.764 -22.470 -34.589 1.00 34.87 206 ALA A O 1
ATOM 1428 N N . LEU A 1 206 ? -24.808 -21.098 -32.794 1.00 34.54 207 LEU A N 1
ATOM 1429 C CA . LEU A 1 206 ? -24.615 -22.167 -31.812 1.00 34.22 207 LEU A CA 1
ATOM 1430 C C . LEU A 1 206 ? -25.754 -23.190 -31.824 1.00 34.31 207 LEU A C 1
ATOM 1431 O O . LEU A 1 206 ? -25.558 -24.348 -31.453 1.00 33.62 207 LEU A O 1
ATOM 1436 N N . ARG A 1 207 ? -26.936 -22.761 -32.257 1.00 34.86 208 ARG A N 1
ATOM 1437 C CA . ARG A 1 207 ? -28.095 -23.652 -32.373 1.00 35.49 208 ARG A CA 1
ATOM 1438 C C . ARG A 1 207 ? -27.747 -24.953 -33.115 1.00 35.58 208 ARG A C 1
ATOM 1439 O O . ARG A 1 207 ? -28.212 -26.030 -32.736 1.00 35.56 208 ARG A O 1
ATOM 1447 N N . ASN A 1 208 ? -26.890 -24.847 -34.131 1.00 35.74 209 ASN A N 1
ATOM 1448 C CA . ASN A 1 208 ? -26.571 -25.972 -35.019 1.00 36.24 209 ASN A CA 1
ATOM 1449 C C . ASN A 1 208 ? -25.368 -26.848 -34.633 1.00 35.85 209 ASN A C 1
ATOM 1450 O O . ASN A 1 208 ? -24.901 -27.651 -35.443 1.00 35.66 209 ASN A O 1
ATOM 1455 N N . GLU A 1 209 ? -24.879 -26.712 -33.399 1.00 35.12 210 GLU A N 1
ATOM 1456 C CA . GLU A 1 209 ? -23.840 -27.615 -32.891 1.00 34.58 210 GLU A CA 1
ATOM 1457 C C . GLU A 1 209 ? -24.379 -29.044 -32.764 1.00 34.32 210 GLU A C 1
ATOM 1458 O O . GLU A 1 209 ? -25.567 -29.233 -32.508 1.00 34.13 210 GLU A O 1
ATOM 1464 N N . ASP A 1 210 ? -23.508 -30.035 -32.966 1.00 34.40 211 ASP A N 1
ATOM 1465 C CA . ASP A 1 210 ? -23.885 -31.451 -32.867 1.00 34.86 211 ASP A CA 1
ATOM 1466 C C . ASP A 1 210 ? -24.265 -31.796 -31.427 1.00 35.03 211 ASP A C 1
ATOM 1467 O O . ASP A 1 210 ? -23.820 -31.130 -30.480 1.00 34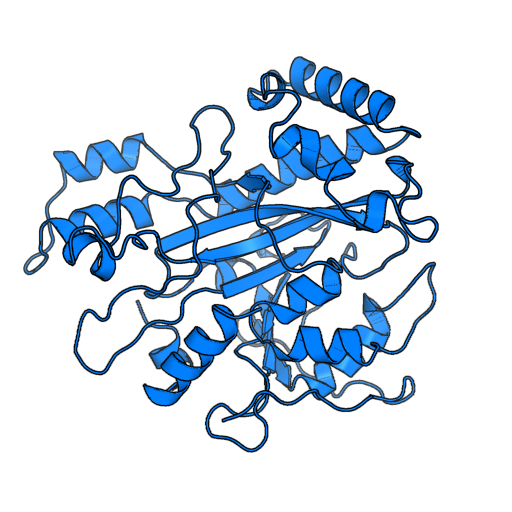.58 211 ASP A O 1
ATOM 1469 N N . ALA A 1 211 ? -25.087 -32.833 -31.265 1.00 35.01 212 ALA A N 1
ATOM 1470 C CA . ALA A 1 211 ? -25.556 -33.253 -29.941 1.00 35.12 212 ALA A CA 1
ATOM 1471 C C . ALA A 1 211 ? -24.409 -33.601 -28.983 1.00 34.85 212 ALA A C 1
ATOM 1472 O O . ALA A 1 211 ? -24.535 -33.443 -27.768 1.00 34.85 212 ALA A O 1
ATOM 1474 N N . ARG A 1 212 ? -23.284 -34.045 -29.532 1.00 34.50 213 ARG A N 1
ATOM 1475 C CA . ARG A 1 212 ? -22.155 -34.442 -28.703 1.00 34.38 213 ARG A CA 1
ATOM 1476 C C . ARG A 1 212 ? -21.043 -33.393 -28.648 1.00 33.55 213 ARG A C 1
ATOM 1477 O O . ARG A 1 212 ? -19.959 -33.661 -28.140 1.00 33.60 213 ARG A O 1
ATOM 1485 N N . SER A 1 213 ? -21.330 -32.198 -29.161 1.00 32.93 214 SER A N 1
ATOM 1486 C CA . SER A 1 213 ? -20.371 -31.093 -29.171 1.00 32.06 214 SER A CA 1
ATOM 1487 C C . SER A 1 213 ? -20.029 -30.648 -27.746 1.00 31.65 214 SER A C 1
ATOM 1488 O O . SER A 1 213 ? -20.818 -30.874 -26.824 1.00 31.51 214 SER A O 1
ATOM 1491 N N . PRO A 1 214 ? -18.854 -30.015 -27.562 1.00 31.03 215 PRO A N 1
ATOM 1492 C CA . PRO A 1 214 ? -18.519 -29.447 -26.256 1.00 30.72 215 PRO A CA 1
ATOM 1493 C C . PRO A 1 214 ? -19.597 -28.486 -25.744 1.00 30.30 215 PRO A C 1
ATOM 1494 O O . PRO A 1 214 ? -19.883 -28.478 -24.550 1.00 30.64 215 PRO A O 1
ATOM 1498 N N . PHE A 1 215 ? -20.204 -27.706 -26.641 1.00 29.99 216 PHE A N 1
ATOM 1499 C CA . PHE A 1 215 ? -21.228 -26.741 -26.245 1.00 29.55 216 PHE A CA 1
ATOM 1500 C C . PHE A 1 215 ? -22.427 -27.425 -25.605 1.00 29.61 216 PHE A C 1
ATOM 1501 O O . PHE A 1 215 ? -22.781 -27.116 -24.468 1.00 29.35 216 PHE A O 1
ATOM 1509 N N . TYR A 1 216 ? -23.036 -28.366 -26.329 1.00 29.65 217 TYR A N 1
ATOM 1510 C CA . TYR A 1 216 ? -24.239 -29.029 -25.829 1.00 30.04 217 TYR A CA 1
ATOM 1511 C C . TYR A 1 216 ? -23.968 -30.013 -24.697 1.00 30.15 217 TYR A C 1
ATOM 1512 O O . TYR A 1 216 ? -24.849 -30.259 -23.879 1.00 30.41 217 TYR A O 1
ATOM 1521 N N . SER A 1 217 ? -22.756 -30.562 -24.636 1.00 30.34 218 SER A N 1
ATOM 1522 C CA . SER A 1 217 ? -22.431 -31.556 -23.613 1.00 30.68 218 SER A CA 1
ATOM 1523 C C . SER A 1 217 ? -21.825 -30.989 -22.324 1.00 30.49 218 SER A C 1
ATOM 1524 O O . SER A 1 217 ? -21.619 -31.733 -21.365 1.00 30.24 218 SER A O 1
ATOM 1527 N N . ALA A 1 218 ? -21.579 -29.674 -22.293 1.00 30.17 219 ALA A N 1
ATOM 1528 C CA . ALA A 1 218 ? -20.908 -29.028 -21.157 1.00 30.29 219 ALA A CA 1
ATOM 1529 C C . ALA A 1 218 ? -21.569 -29.279 -19.797 1.00 30.37 219 ALA A C 1
ATOM 1530 O O . ALA A 1 218 ? -20.873 -29.543 -18.813 1.00 30.15 219 ALA A O 1
ATOM 1532 N N . LEU A 1 219 ? -22.896 -29.197 -19.741 1.00 30.57 220 LEU A N 1
ATOM 1533 C CA . LEU A 1 219 ? -23.607 -29.441 -18.482 1.00 31.49 220 LEU A CA 1
ATOM 1534 C C . LEU A 1 219 ? -23.446 -30.871 -17.980 1.00 31.91 220 LEU A C 1
ATOM 1535 O O . LEU A 1 219 ? -23.013 -31.080 -16.846 1.00 32.05 220 LEU A O 1
ATOM 1540 N N . ARG A 1 220 ? -23.790 -31.849 -18.816 1.00 32.87 221 ARG A N 1
ATOM 1541 C CA . ARG A 1 220 ? -23.700 -33.262 -18.407 1.00 33.81 221 ARG A CA 1
ATOM 1542 C C . ARG A 1 220 ? -22.255 -33.734 -18.237 1.00 33.93 221 ARG A C 1
ATOM 1543 O O . ARG A 1 220 ? -22.000 -34.693 -17.516 1.00 34.23 221 ARG A O 1
ATOM 1551 N N . ASN A 1 221 ? -21.318 -33.048 -18.893 1.00 34.41 222 ASN A N 1
ATOM 1552 C CA . ASN A 1 221 ? -19.877 -33.294 -18.710 1.00 34.73 222 ASN A CA 1
ATOM 1553 C C . ASN A 1 221 ? -19.328 -32.823 -17.363 1.00 34.31 222 ASN A C 1
ATOM 1554 O O . ASN A 1 221 ? -18.218 -33.208 -16.975 1.00 34.91 222 ASN A O 1
ATOM 1559 N N . THR A 1 222 ? -20.083 -31.968 -16.674 1.00 33.39 223 THR A N 1
ATOM 1560 C CA . THR A 1 222 ? -19.667 -31.405 -15.387 1.00 32.55 223 THR A CA 1
ATOM 1561 C C . THR A 1 222 ? -19.871 -32.460 -14.277 1.00 32.50 223 THR A C 1
ATOM 1562 O O . THR A 1 222 ? -21.008 -32.879 -14.037 1.00 32.08 223 THR A O 1
ATOM 1566 N N . PRO A 1 223 ? -18.780 -32.873 -13.587 1.00 32.37 224 PRO A N 1
ATOM 1567 C CA . PRO A 1 223 ? -18.890 -33.952 -12.596 1.00 32.40 224 PRO A CA 1
ATOM 1568 C C . PRO A 1 223 ? -19.873 -33.658 -11.466 1.00 32.50 224 PRO A C 1
ATOM 1569 O O . PRO A 1 223 ? -20.597 -34.564 -11.038 1.00 32.13 224 PRO A O 1
ATOM 1573 N N . SER A 1 224 ? -19.911 -32.409 -11.001 1.00 31.77 225 SER A N 1
ATOM 1574 C CA . SER A 1 224 ? -20.820 -32.020 -9.914 1.00 31.88 225 SER A CA 1
ATOM 1575 C C . SER A 1 224 ? -22.296 -31.993 -10.319 1.00 32.10 225 SER A C 1
ATOM 1576 O O . SER A 1 224 ? -23.168 -32.002 -9.458 1.00 32.06 225 SER A O 1
ATOM 1579 N N . PHE A 1 225 ? -22.576 -31.965 -11.620 1.00 32.52 226 PHE A N 1
ATOM 1580 C CA . PHE A 1 225 ? -23.965 -32.025 -12.097 1.00 33.33 226 PHE A CA 1
ATOM 1581 C C . PHE A 1 225 ? -24.648 -33.335 -11.692 1.00 34.27 226 PHE A C 1
ATOM 1582 O O . PHE A 1 225 ? -25.813 -33.331 -11.300 1.00 34.24 226 PHE A O 1
ATOM 1590 N N . LYS A 1 226 ? -23.907 -34.437 -11.763 1.00 35.82 227 LYS A N 1
ATOM 1591 C CA . LYS A 1 226 ? -24.431 -35.767 -11.418 1.00 37.55 227 LYS A CA 1
ATOM 1592 C C . LYS A 1 226 ? -24.490 -36.083 -9.921 1.00 38.04 227 LYS A C 1
ATOM 1593 O O . LYS A 1 226 ? -25.323 -36.887 -9.497 1.00 38.78 227 LYS A O 1
ATOM 1599 N N . GLU A 1 227 ? -23.606 -35.476 -9.130 1.00 38.88 228 GLU A N 1
ATOM 1600 C CA . GLU A 1 227 ? -23.477 -35.803 -7.698 1.00 39.57 228 GLU A CA 1
ATOM 1601 C C . GLU A 1 227 ? -24.719 -35.423 -6.891 1.00 39.56 228 GLU A C 1
ATOM 1602 O O . GLU A 1 227 ? -25.283 -34.342 -7.080 1.00 39.11 228 GLU A O 1
ATOM 1608 N N . ARG A 1 228 ? -25.143 -36.322 -6.001 1.00 39.73 229 ARG A N 1
ATOM 1609 C CA . ARG A 1 228 ? -26.339 -36.114 -5.179 1.00 40.07 229 ARG A CA 1
ATOM 1610 C C . ARG A 1 228 ? -26.241 -34.816 -4.384 1.00 40.05 229 ARG A C 1
ATOM 1611 O O . ARG A 1 228 ? -27.235 -34.114 -4.177 1.00 40.34 229 ARG A O 1
ATOM 1613 N N . ASN A 1 229 ? -25.018 -34.503 -3.968 1.00 40.11 230 ASN A N 1
ATOM 1614 C CA . ASN A 1 229 ? -24.700 -33.324 -3.165 1.00 39.96 230 ASN A CA 1
ATOM 1615 C C . ASN A 1 229 ? -24.465 -32.062 -4.011 1.00 39.31 230 ASN A C 1
ATOM 1616 O O . ASN A 1 229 ? -24.238 -30.974 -3.471 1.00 39.13 230 ASN A O 1
ATOM 1621 N N . GLY A 1 230 ? -24.507 -32.217 -5.335 1.00 38.32 231 GLY A N 1
ATOM 1622 C CA . GLY A 1 230 ? -24.252 -31.112 -6.255 1.00 37.06 231 GLY A CA 1
ATOM 1623 C C . GLY A 1 230 ? -25.488 -30.766 -7.061 1.00 36.41 231 GLY A C 1
ATOM 1624 O O . GLY A 1 230 ? -26.458 -30.226 -6.523 1.00 36.49 231 GLY A O 1
ATOM 1625 N N . GLY A 1 231 ? -25.453 -31.082 -8.350 1.00 35.49 232 GLY A N 1
ATOM 1626 C CA . GLY A 1 231 ? -26.578 -30.807 -9.241 1.00 34.62 232 GLY A CA 1
ATOM 1627 C C . GLY A 1 231 ? -27.685 -31.830 -9.123 1.00 34.30 232 GLY A C 1
ATOM 1628 O O . GLY A 1 231 ? -28.847 -31.513 -9.373 1.00 34.23 232 GLY A O 1
ATOM 1629 N N . ASN A 1 232 ? -27.315 -33.054 -8.737 1.00 34.10 233 ASN A N 1
ATOM 1630 C CA . ASN A 1 232 ? -28.240 -34.201 -8.651 1.00 34.03 233 ASN A CA 1
ATOM 1631 C C . ASN A 1 232 ? -29.098 -34.361 -9.915 1.00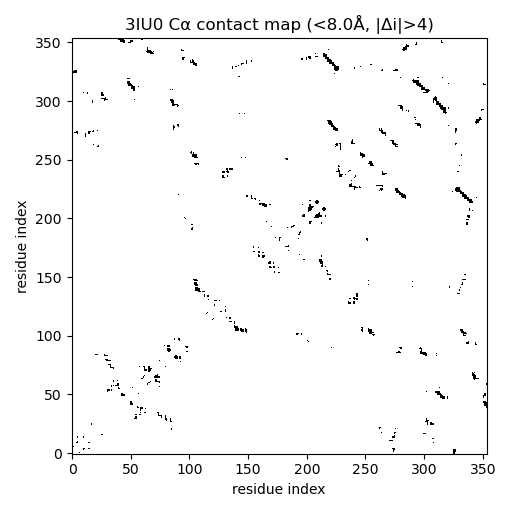 33.89 233 ASN A C 1
ATOM 1632 O O . ASN A 1 232 ? -30.317 -34.553 -9.846 1.00 33.96 233 ASN A O 1
ATOM 1637 N N . HIS A 1 233 ? -28.433 -34.265 -11.068 1.00 33.70 234 HIS A N 1
ATOM 1638 C CA . HIS A 1 233 ? -29.063 -34.374 -12.396 1.00 33.34 234 HIS A CA 1
ATOM 1639 C C . HIS A 1 233 ? -30.141 -33.313 -12.681 1.00 32.60 234 HIS A C 1
ATOM 1640 O O . HIS A 1 233 ? -30.894 -33.435 -13.651 1.00 32.48 234 HIS A O 1
ATOM 1647 N N . ASP A 1 234 ? -30.191 -32.277 -11.844 1.00 31.44 235 ASP A N 1
ATOM 1648 C CA . ASP A 1 234 ? -31.162 -31.192 -11.962 1.00 30.66 235 ASP A CA 1
ATOM 1649 C C . ASP A 1 234 ? -30.454 -29.909 -12.417 1.00 29.78 235 ASP A C 1
ATOM 1650 O O . ASP A 1 234 ? -29.752 -29.292 -11.619 1.00 29.23 235 ASP A O 1
ATOM 1655 N N . PRO A 1 235 ? -30.643 -29.510 -13.698 1.00 29.04 236 PRO A N 1
ATOM 1656 C CA . PRO A 1 235 ? -29.999 -28.315 -14.264 1.00 28.27 236 PRO A CA 1
ATOM 1657 C C . PRO A 1 235 ? -30.220 -27.038 -13.461 1.00 27.99 236 PRO A C 1
ATOM 1658 O O . PRO A 1 235 ? -29.296 -26.219 -13.343 1.00 27.55 236 PRO A O 1
ATOM 1662 N N . SER A 1 236 ? -31.414 -26.878 -12.892 1.00 27.10 237 SER A N 1
ATOM 1663 C CA . SER A 1 236 ? -31.739 -25.683 -12.119 1.00 27.11 237 SER A CA 1
ATOM 1664 C C . SER A 1 236 ? -30.863 -25.523 -10.867 1.00 26.97 237 SER A C 1
ATOM 1665 O O . SER A 1 236 ? -30.795 -24.439 -10.308 1.00 27.41 237 SER A O 1
ATOM 1668 N N . ARG A 1 237 ? -30.185 -26.591 -10.450 1.00 26.91 238 ARG A N 1
ATOM 1669 C CA . ARG A 1 237 ? -29.288 -26.540 -9.286 1.00 26.91 238 ARG A CA 1
ATOM 1670 C C . ARG A 1 237 ? -27.882 -26.024 -9.621 1.00 26.55 238 ARG A C 1
ATOM 1671 O O . ARG A 1 237 ? -27.037 -25.903 -8.728 1.00 26.00 238 ARG A O 1
ATOM 1679 N N . MET A 1 238 ? -27.655 -25.709 -10.899 1.00 25.92 239 MET A N 1
ATOM 1680 C CA . MET A 1 238 ? -26.330 -25.340 -11.411 1.00 25.69 239 MET A CA 1
ATOM 1681 C C . MET A 1 238 ? -26.253 -23.871 -11.850 1.00 25.28 239 MET A C 1
ATOM 1682 O O . MET A 1 238 ? -27.274 -23.198 -11.994 1.00 25.22 239 MET A O 1
ATOM 1687 N N . LYS A 1 239 ? -25.028 -23.390 -12.049 1.00 25.12 240 LYS A N 1
ATOM 1688 C CA . LYS A 1 239 ? -24.766 -22.031 -12.520 1.00 25.56 240 LYS A CA 1
ATOM 1689 C C . LYS A 1 239 ? -23.607 -22.070 -13.506 1.00 24.42 240 LYS A C 1
ATOM 1690 O O . LYS A 1 239 ? -22.624 -22.763 -13.265 1.00 23.98 240 LYS A O 1
ATOM 1696 N N . ALA A 1 240 ? -23.710 -21.325 -14.604 1.00 24.15 241 ALA A N 1
ATOM 1697 C CA . ALA A 1 240 ? -22.590 -21.226 -15.550 1.00 24.09 241 ALA A CA 1
ATOM 1698 C C . ALA A 1 240 ? -21.518 -20.305 -14.945 1.00 23.99 241 ALA A C 1
ATOM 1699 O O . ALA A 1 240 ? -21.854 -19.304 -14.322 1.00 24.28 241 ALA A O 1
ATOM 1701 N N . VAL A 1 241 ? -20.241 -20.652 -15.123 1.00 23.24 242 VAL A N 1
ATOM 1702 C CA . VAL A 1 241 ? -19.128 -19.815 -14.650 1.00 22.83 242 VAL A CA 1
ATOM 1703 C C . VAL A 1 241 ? -18.069 -19.674 -15.739 1.00 22.50 242 VAL A C 1
ATOM 1704 O O . VAL A 1 241 ? -17.969 -20.529 -16.617 1.00 22.40 242 VAL A O 1
ATOM 1708 N N . ILE A 1 242 ? -17.287 -18.597 -15.678 1.00 22.19 243 ILE A N 1
ATOM 1709 C CA . ILE A 1 242 ? -16.292 -18.313 -16.709 1.00 21.29 243 ILE A CA 1
ATOM 1710 C C . ILE A 1 242 ? -14.911 -18.159 -16.104 1.00 20.82 243 ILE A C 1
ATOM 1711 O O . ILE A 1 242 ? -14.754 -17.559 -15.040 1.00 20.75 243 ILE A O 1
ATOM 1716 N N . TYR A 1 243 ? -13.914 -18.724 -16.782 1.00 20.19 244 TYR A N 1
ATOM 1717 C CA . TYR A 1 243 ? -12.521 -18.404 -16.505 1.00 19.76 244 TYR A CA 1
ATOM 1718 C C . TYR A 1 243 ? -11.778 -18.226 -17.825 1.00 19.90 244 TYR A C 1
ATOM 1719 O O . TYR A 1 243 ? -12.342 -18.473 -18.889 1.00 19.61 244 TYR A O 1
ATOM 1728 N N . SER A 1 244 ? -10.522 -17.796 -17.751 1.00 19.30 245 SER A N 1
ATOM 1729 C CA . SER A 1 244 ? -9.716 -17.559 -18.946 1.00 19.29 245 SER A CA 1
ATOM 1730 C C . SER A 1 244 ? -8.433 -18.371 -18.883 1.00 19.13 245 SER A C 1
ATOM 1731 O O . SER A 1 244 ? -7.865 -18.531 -17.816 1.00 19.02 245 SER A O 1
ATOM 1734 N N . LYS A 1 245 ? -8.008 -18.908 -20.022 1.00 19.59 246 LYS A N 1
ATOM 1735 C CA . LYS A 1 245 ? -6.664 -19.461 -20.152 1.00 19.42 246 LYS A CA 1
ATOM 1736 C C . LYS A 1 245 ? -5.887 -18.665 -21.186 1.00 19.91 246 LYS A C 1
ATOM 1737 O O . LYS A 1 245 ? -6.368 -18.445 -22.300 1.00 19.98 246 LYS A O 1
ATOM 1743 N N . HIS A 1 246 ? -4.683 -18.247 -20.814 1.00 20.11 247 HIS A N 1
ATOM 1744 C CA . HIS A 1 246 ? -3.722 -17.713 -21.778 1.00 20.86 247 HIS A CA 1
ATOM 1745 C C . HIS A 1 246 ? -2.690 -18.786 -22.079 1.00 20.68 247 HIS A C 1
ATOM 1746 O O . HIS A 1 246 ? -2.217 -19.457 -21.183 1.00 20.36 247 HIS A O 1
ATOM 1753 N N . PHE A 1 247 ? -2.337 -18.942 -23.348 1.00 21.03 248 PHE A N 1
ATOM 1754 C CA . PHE A 1 247 ? -1.492 -20.050 -23.746 1.00 21.46 248 PHE A CA 1
ATOM 1755 C C . PHE A 1 247 ? -0.766 -19.762 -25.062 1.00 21.49 248 PHE A C 1
ATOM 1756 O O . PHE A 1 247 ? -0.872 -18.663 -25.618 1.00 21.24 248 PHE A O 1
ATOM 1764 N N . TRP A 1 248 ? -0.007 -20.742 -25.543 1.00 22.13 249 TRP A N 1
ATOM 1765 C CA . TRP A 1 248 ? 0.823 -20.543 -26.738 1.00 21.57 249 TRP A CA 1
ATOM 1766 C C . TRP A 1 248 ? 0.244 -21.286 -27.941 1.00 22.31 249 TRP A C 1
ATOM 1767 O O . TRP A 1 248 ? -0.175 -22.437 -27.817 1.00 21.66 249 TRP A O 1
ATOM 1778 N N . SER A 1 249 ? 0.234 -20.623 -29.098 1.00 22.23 250 SER A N 1
ATOM 1779 C CA . SER A 1 249 ? -0.390 -21.167 -30.315 1.00 23.07 250 SER A CA 1
ATOM 1780 C C . SER A 1 249 ? 0.438 -22.246 -31.014 1.00 23.74 250 SER A C 1
ATOM 1781 O O . SER A 1 249 ? -0.111 -23.038 -31.787 1.00 23.95 250 SER A O 1
ATOM 1784 N N . GLY A 1 250 ? 1.745 -22.256 -30.754 1.00 24.02 251 GLY A N 1
ATOM 1785 C CA . GLY A 1 250 ? 2.701 -23.074 -31.521 1.00 25.18 251 GLY A CA 1
ATOM 1786 C C . GLY A 1 250 ? 3.281 -24.224 -30.729 1.00 25.66 251 GLY A C 1
ATOM 1787 O O . GLY A 1 250 ? 4.442 -24.177 -30.298 1.00 25.93 251 GLY A O 1
ATOM 1788 N N . GLN A 1 251 ? 2.476 -25.274 -30.571 1.00 25.84 252 GLN A N 1
ATOM 1789 C CA . GLN A 1 251 ? 2.772 -26.352 -29.636 1.00 26.64 252 GLN A CA 1
ATOM 1790 C C . GLN A 1 251 ? 3.178 -27.670 -30.302 1.00 27.33 252 GLN A C 1
ATOM 1791 O O . GLN A 1 251 ? 3.365 -28.684 -29.619 1.00 27.65 252 GLN A O 1
ATOM 1797 N N . ASP A 1 252 ? 3.313 -27.655 -31.622 1.00 28.01 253 ASP A N 1
ATOM 1798 C CA . ASP A 1 252 ? 3.662 -28.868 -32.375 1.00 28.49 253 ASP A CA 1
ATOM 1799 C C . ASP A 1 252 ? 5.170 -29.071 -32.455 1.00 28.85 253 ASP A C 1
ATOM 1800 O O . ASP A 1 252 ? 5.835 -28.497 -33.313 1.00 28.85 253 ASP A O 1
ATOM 1805 N N . ARG A 1 253 ? 5.701 -29.916 -31.569 1.00 29.55 254 ARG A N 1
ATOM 1806 C CA . ARG A 1 253 ? 7.148 -30.152 -31.487 1.00 30.37 254 ARG A CA 1
ATOM 1807 C C . ARG A 1 253 ? 7.699 -30.908 -32.696 1.00 30.93 254 ARG A C 1
ATOM 1808 O O . ARG A 1 253 ? 8.909 -31.015 -32.867 1.00 31.05 254 ARG A O 1
ATOM 1816 N N . SER A 1 254 ? 6.796 -31.419 -33.527 1.00 31.45 255 SER A N 1
ATOM 1817 C CA . SER A 1 254 ? 7.157 -32.139 -34.741 1.00 32.11 255 SER A CA 1
ATOM 1818 C C . SER A 1 254 ? 7.282 -31.237 -35.972 1.00 32.62 255 SER A C 1
ATOM 1819 O O . SER A 1 254 ? 7.857 -31.649 -36.982 1.00 33.10 255 SER A O 1
ATOM 1822 N N . SER A 1 255 ? 6.732 -30.027 -35.898 1.00 32.85 256 SER A N 1
ATOM 1823 C CA . SER A 1 255 ? 6.772 -29.102 -37.034 1.00 33.51 256 SER A CA 1
ATOM 1824 C C . SER A 1 255 ? 7.898 -28.071 -36.890 1.00 33.11 256 SER A C 1
ATOM 1825 O O . SER A 1 255 ? 8.790 -28.245 -36.068 1.00 32.89 256 SER A O 1
ATOM 1828 N N . SER A 1 256 ? 7.851 -27.012 -37.696 1.00 33.32 257 SER A N 1
ATOM 1829 C CA . SER A 1 256 ? 8.956 -26.055 -37.800 1.00 32.85 257 SER A CA 1
ATOM 1830 C C . SER A 1 256 ? 9.280 -25.348 -36.490 1.00 32.67 257 SER A C 1
ATOM 1831 O O . SER A 1 256 ? 8.380 -24.988 -35.716 1.00 32.13 257 SER A O 1
ATOM 1834 N N . ALA A 1 257 ? 10.573 -25.136 -36.258 1.00 32.15 258 ALA A N 1
ATOM 1835 C CA . ALA A 1 257 ? 11.045 -24.358 -35.110 1.00 31.83 258 ALA A CA 1
ATOM 1836 C C . ALA A 1 257 ? 10.486 -22.933 -35.119 1.00 31.62 258 ALA A C 1
ATOM 1837 O O . ALA A 1 257 ? 10.329 -22.321 -34.060 1.00 31.20 258 ALA A O 1
ATOM 1839 N N . ASP A 1 258 ? 10.182 -22.425 -36.317 1.00 31.42 259 ASP A N 1
ATOM 1840 C CA . ASP A 1 258 ? 9.645 -21.073 -36.495 1.00 31.68 259 ASP A CA 1
ATOM 1841 C C . ASP A 1 258 ? 8.271 -20.910 -35.838 1.00 31.06 259 ASP A C 1
ATOM 1842 O O . ASP A 1 258 ? 7.996 -19.885 -35.209 1.00 31.11 259 ASP A O 1
ATOM 1847 N N . LYS A 1 259 ? 7.424 -21.927 -35.988 1.00 30.23 260 LYS A N 1
ATOM 1848 C CA . LYS A 1 259 ? 6.093 -21.937 -35.381 1.00 29.61 260 LYS A CA 1
ATOM 1849 C C . LYS A 1 259 ? 6.165 -22.064 -33.862 1.00 28.51 260 LYS A C 1
ATOM 1850 O O . LYS A 1 259 ? 5.336 -21.503 -33.156 1.00 27.68 260 LYS A O 1
ATOM 1856 N N . ARG A 1 260 ? 7.153 -22.813 -33.386 1.00 27.75 261 ARG A N 1
ATOM 1857 C CA . ARG A 1 260 ? 7.375 -23.023 -31.959 1.00 27.31 261 ARG A CA 1
ATOM 1858 C C . ARG A 1 260 ? 7.855 -21.747 -31.274 1.00 26.91 261 ARG A C 1
ATOM 1859 O O . ARG A 1 260 ? 7.452 -21.464 -30.157 1.00 26.37 261 ARG A O 1
ATOM 1867 N N . LYS A 1 261 ? 8.710 -20.983 -31.954 1.00 27.35 262 LYS A N 1
ATOM 1868 C CA . LYS A 1 261 ? 9.279 -19.753 -31.381 1.00 27.12 262 LYS A CA 1
ATOM 1869 C C . LYS A 1 261 ? 8.425 -18.512 -31.648 1.00 27.28 262 LYS A C 1
ATOM 1870 O O . LYS A 1 261 ? 8.443 -17.557 -30.863 1.00 26.95 262 LYS A O 1
ATOM 1872 N N . TYR A 1 262 ? 7.669 -18.523 -32.745 1.00 26.98 263 TYR A N 1
ATOM 1873 C CA . TYR A 1 262 ? 6.995 -17.307 -33.203 1.00 27.44 263 TYR A CA 1
ATOM 1874 C C . TYR A 1 262 ? 5.476 -17.406 -33.342 1.00 26.57 263 TYR A C 1
ATOM 1875 O O . TYR A 1 262 ? 4.790 -16.389 -33.454 1.00 26.44 263 TYR A O 1
ATOM 1884 N N . GLY A 1 263 ? 4.954 -18.626 -33.305 1.00 26.19 264 GLY A N 1
ATOM 1885 C CA . GLY A 1 263 ? 3.514 -18.832 -33.288 1.00 25.60 264 GLY A CA 1
ATOM 1886 C C . GLY A 1 263 ? 3.004 -19.503 -34.541 1.00 25.69 264 GLY A C 1
ATOM 1887 O O . GLY A 1 263 ? 3.654 -19.476 -35.588 1.00 24.59 264 GLY A O 1
ATOM 1888 N N . ASP A 1 264 ? 1.844 -20.133 -34.419 1.00 25.52 265 ASP A N 1
ATOM 1889 C CA . ASP A 1 264 ? 1.173 -20.708 -35.564 1.00 26.32 265 ASP A CA 1
ATOM 1890 C C . ASP A 1 264 ? -0.055 -19.856 -35.836 1.00 26.69 265 ASP A C 1
ATOM 1891 O O . ASP A 1 264 ? -1.047 -19.959 -35.116 1.00 26.68 265 ASP A O 1
ATOM 1896 N N . PRO A 1 265 ? 0.010 -19.010 -36.882 1.00 27.66 266 PRO A N 1
ATOM 1897 C CA . PRO A 1 265 ? -1.063 -18.082 -37.243 1.00 28.43 266 PRO A CA 1
ATOM 1898 C C . PRO A 1 265 ? -2.404 -18.759 -37.485 1.00 28.87 266 PRO A C 1
ATOM 1899 O O . PRO A 1 265 ? -3.434 -18.103 -37.368 1.00 29.22 266 PRO A O 1
ATOM 1903 N N . ASP A 1 266 ? -2.393 -20.045 -37.836 1.00 29.49 267 ASP A N 1
ATOM 1904 C CA . ASP A 1 266 ? -3.640 -20.770 -38.140 1.00 30.18 267 ASP A CA 1
ATOM 1905 C C . ASP A 1 266 ? -4.233 -21.590 -36.987 1.00 29.98 267 ASP A C 1
ATOM 1906 O O . ASP A 1 266 ? -5.316 -22.169 -37.135 1.00 29.97 267 ASP A O 1
ATOM 1911 N N . ALA A 1 267 ? -3.530 -21.642 -35.852 1.00 29.17 268 ALA A N 1
ATOM 1912 C CA . ALA A 1 267 ? -3.961 -22.454 -34.711 1.00 28.59 268 ALA A CA 1
ATOM 1913 C C . ALA A 1 267 ? -4.790 -21.658 -33.700 1.00 28.39 268 ALA A C 1
ATOM 1914 O O . ALA A 1 267 ? -4.552 -20.464 -33.489 1.00 27.37 268 ALA A O 1
ATOM 1916 N N . PHE A 1 268 ? -5.757 -22.353 -33.094 1.00 28.22 269 PHE A N 1
ATOM 1917 C CA . PHE A 1 268 ? -6.655 -21.831 -32.050 1.00 28.25 269 PHE A CA 1
ATOM 1918 C C . PHE A 1 268 ? -7.454 -20.597 -32.463 1.00 28.94 269 PHE A C 1
ATOM 1919 O O . PHE A 1 268 ? -7.657 -19.680 -31.670 1.00 29.43 269 PHE A O 1
ATOM 1927 N N . ARG A 1 269 ? -7.914 -20.581 -33.711 1.00 29.44 270 ARG A N 1
ATOM 1928 C CA . ARG A 1 269 ? -8.796 -19.512 -34.152 1.00 30.23 270 ARG A CA 1
ATOM 1929 C C . ARG A 1 269 ? -10.247 -19.889 -33.905 1.00 30.53 270 ARG A C 1
ATOM 1930 O O . ARG A 1 269 ? -10.630 -21.043 -34.116 1.00 30.22 270 ARG A O 1
ATOM 1938 N N . PRO A 1 270 ? -11.064 -18.912 -33.474 1.00 30.87 271 PRO A N 1
ATOM 1939 C CA . PRO A 1 270 ? -12.480 -19.187 -33.275 1.00 31.39 271 PRO A CA 1
ATOM 1940 C C . PRO A 1 270 ? -13.196 -19.444 -34.603 1.00 31.55 271 PRO A C 1
ATOM 1941 O O . PRO A 1 270 ? -12.906 -18.781 -35.599 1.00 31.66 271 PRO A O 1
ATOM 1945 N N . ALA A 1 271 ? -14.111 -20.408 -34.609 1.00 32.00 272 ALA A N 1
ATOM 1946 C CA . ALA A 1 271 ? -14.984 -20.629 -35.767 1.00 32.36 272 ALA A CA 1
ATOM 1947 C C . ALA A 1 271 ? -15.804 -19.365 -35.987 1.00 32.53 272 ALA A C 1
ATOM 1948 O O . ALA A 1 271 ? -16.407 -18.858 -35.044 1.00 32.48 272 ALA A O 1
ATOM 1950 N N . PRO A 1 272 ? -15.829 -18.846 -37.233 1.00 33.03 273 PRO A N 1
ATOM 1951 C CA . PRO A 1 272 ? -16.463 -17.546 -37.496 1.00 33.08 273 PRO A CA 1
ATOM 1952 C C . PRO A 1 272 ? -17.931 -17.441 -37.062 1.00 33.12 273 PRO A C 1
ATOM 1953 O O . PRO A 1 272 ? -18.361 -16.380 -36.612 1.00 33.51 273 PRO A O 1
ATOM 1957 N N . GLY A 1 273 ? -18.691 -18.523 -37.186 1.00 32.87 274 GLY A N 1
ATOM 1958 C CA . GLY A 1 273 ? -20.120 -18.460 -36.895 1.00 32.15 274 GLY A CA 1
ATOM 1959 C C . GLY A 1 273 ? -20.460 -18.331 -35.421 1.00 31.47 274 GLY A C 1
ATOM 1960 O O . GLY A 1 273 ? -21.427 -17.677 -35.054 1.00 31.91 274 GLY A O 1
ATOM 1961 N N . THR A 1 274 ? -19.634 -18.936 -34.576 1.00 30.15 275 THR A N 1
ATOM 1962 C CA . THR A 1 274 ? -20.017 -19.254 -33.204 1.00 29.03 275 THR A CA 1
ATOM 1963 C C . THR A 1 274 ? -19.045 -18.675 -32.182 1.00 28.49 275 THR A C 1
ATOM 1964 O O . THR A 1 274 ? -19.402 -18.511 -31.020 1.00 28.71 275 THR A O 1
ATOM 1968 N N . GLY A 1 275 ? -17.814 -18.414 -32.623 1.00 27.89 276 GLY A N 1
ATOM 1969 C CA . GLY A 1 275 ? -16.722 -18.000 -31.745 1.00 27.33 276 GLY A CA 1
ATOM 1970 C C . GLY A 1 275 ? -16.084 -19.141 -30.958 1.00 26.85 276 GLY A C 1
ATOM 1971 O O . GLY A 1 275 ? -15.221 -18.894 -30.115 1.00 26.60 276 GLY A O 1
ATOM 1972 N N . LEU A 1 276 ? -16.508 -20.379 -31.221 1.00 26.62 277 LEU A N 1
ATOM 1973 C CA . LEU A 1 276 ? -15.952 -21.554 -30.535 1.00 26.73 277 LEU A CA 1
ATOM 1974 C C . LEU A 1 276 ? -14.512 -21.863 -30.940 1.00 26.84 277 LEU A C 1
ATOM 1975 O O . LEU A 1 276 ? -14.178 -21.898 -32.126 1.00 26.18 277 LEU A O 1
ATOM 1980 N N . VAL A 1 277 ? -13.670 -22.090 -29.935 1.00 26.62 278 VAL A N 1
ATOM 1981 C CA . VAL A 1 277 ? -12.270 -22.453 -30.153 1.00 26.88 278 VAL A CA 1
ATOM 1982 C C . VAL A 1 277 ? -12.085 -23.932 -29.842 1.00 26.84 278 VAL A C 1
ATOM 1983 O O . VAL A 1 277 ? -12.528 -24.415 -28.796 1.00 26.22 278 VAL A O 1
ATOM 1987 N N . ASP A 1 278 ? -11.436 -24.642 -30.765 1.00 27.23 279 ASP A N 1
ATOM 1988 C CA . ASP A 1 278 ? -11.155 -26.058 -30.590 1.00 27.48 279 ASP A CA 1
ATOM 1989 C C . ASP A 1 278 ? -9.887 -26.178 -29.771 1.00 27.07 279 ASP A C 1
ATOM 1990 O O . ASP A 1 278 ? -8.784 -25.928 -30.280 1.00 26.95 279 ASP A O 1
ATOM 1995 N N . MET A 1 279 ? -10.050 -26.555 -28.508 1.00 26.86 280 MET A N 1
ATOM 1996 C CA . MET A 1 279 ? -8.931 -26.650 -27.571 1.00 27.46 280 MET A CA 1
ATOM 1997 C C . MET A 1 279 ? -8.340 -28.057 -27.466 1.00 28.14 280 MET A C 1
ATOM 1998 O O . MET A 1 279 ? -7.489 -28.307 -26.616 1.00 28.35 280 MET A O 1
ATOM 2003 N N . SER A 1 280 ? -8.761 -28.970 -28.341 1.00 28.90 281 SER A N 1
ATOM 2004 C CA . SER A 1 280 ? -8.278 -30.355 -28.260 1.00 29.82 281 SER A CA 1
ATOM 2005 C C . SER A 1 280 ? -6.771 -30.519 -28.523 1.00 30.06 281 SER A C 1
ATOM 2006 O O . SER A 1 280 ? -6.171 -31.451 -28.021 1.00 29.83 281 SER A O 1
ATOM 2009 N N . ARG A 1 281 ? -6.172 -29.610 -29.290 1.00 30.72 282 ARG A N 1
ATOM 2010 C CA . ARG A 1 281 ? -4.740 -29.685 -29.603 1.00 31.94 282 ARG A CA 1
ATOM 2011 C C . ARG A 1 281 ? -3.847 -28.924 -28.623 1.00 31.13 282 ARG A C 1
ATOM 2012 O O . ARG A 1 281 ? -2.620 -28.912 -28.782 1.00 31.81 282 ARG A O 1
ATOM 2020 N N . ASP A 1 282 ? -4.462 -28.286 -27.629 1.00 29.87 283 ASP A N 1
ATOM 2021 C CA . ASP A 1 282 ? -3.730 -27.637 -26.547 1.00 28.89 283 ASP A CA 1
ATOM 2022 C C . ASP A 1 282 ? -3.114 -28.719 -25.662 1.00 28.79 283 ASP A C 1
ATOM 2023 O O . ASP A 1 282 ? -3.827 -29.544 -25.083 1.00 28.66 283 ASP A O 1
ATOM 2028 N N . ARG A 1 283 ? -1.786 -28.712 -25.571 1.00 28.07 284 ARG A N 1
ATOM 2029 C CA . ARG A 1 283 ? -1.050 -29.748 -24.846 1.00 27.81 284 ARG A CA 1
ATOM 2030 C C . ARG A 1 283 ? -0.185 -29.181 -23.714 1.00 26.95 284 ARG A C 1
ATOM 2031 O O . ARG A 1 283 ? 0.723 -29.853 -23.225 1.00 26.11 284 ARG A O 1
ATOM 2039 N N . ASN A 1 284 ? -0.473 -27.943 -23.303 1.00 25.89 285 ASN A N 1
ATOM 2040 C CA . ASN A 1 284 ? 0.276 -27.284 -22.217 1.00 25.17 285 ASN A CA 1
ATOM 2041 C C . ASN A 1 284 ? 1.767 -27.120 -22.507 1.00 24.32 285 ASN A C 1
ATOM 2042 O O . ASN A 1 284 ? 2.593 -27.093 -21.592 1.00 24.37 285 ASN A O 1
ATOM 2047 N N . ILE A 1 285 ? 2.096 -26.992 -23.789 1.00 23.44 286 ILE A N 1
ATOM 2048 C CA . ILE A 1 285 ? 3.474 -26.820 -24.247 1.00 22.78 286 ILE A CA 1
ATOM 2049 C C . ILE A 1 285 ? 3.798 -25.326 -24.385 1.00 22.49 286 ILE A C 1
ATOM 2050 O O . ILE A 1 285 ? 3.044 -24.587 -25.032 1.00 22.13 286 ILE A O 1
ATOM 2055 N N . PRO A 1 286 ? 4.910 -24.875 -23.761 1.00 22.37 287 PRO A N 1
ATOM 2056 C CA . PRO A 1 286 ? 5.258 -23.455 -23.795 1.00 22.53 287 PRO A CA 1
ATOM 2057 C C . PRO A 1 286 ? 5.921 -23.021 -25.092 1.00 22.76 287 PRO A C 1
ATOM 2058 O O . PRO A 1 286 ? 6.390 -23.859 -25.886 1.00 21.86 287 PRO A O 1
ATOM 2062 N N . ARG A 1 287 ? 5.957 -21.707 -25.296 1.00 22.91 288 ARG A N 1
ATOM 2063 C CA . ARG A 1 287 ? 6.724 -21.105 -26.375 1.00 24.11 288 ARG A CA 1
ATOM 2064 C C . ARG A 1 287 ? 8.205 -21.491 -26.272 1.00 25.19 288 ARG A C 1
ATOM 2065 O O . ARG A 1 287 ? 8.768 -21.509 -25.176 1.00 24.73 288 ARG A O 1
ATOM 2073 N N . SER A 1 288 ? 8.812 -21.828 -27.410 1.00 26.57 289 SER A N 1
ATOM 2074 C CA . SER A 1 288 ? 10.256 -22.072 -27.482 1.00 28.36 289 SER A CA 1
ATOM 2075 C C . SER A 1 288 ? 11.035 -20.776 -27.307 1.00 29.38 289 SER A C 1
ATOM 2076 O O . SER A 1 288 ? 10.615 -19.732 -27.806 1.00 28.79 289 SER A O 1
ATOM 2079 N N . PRO A 1 289 ? 12.178 -20.843 -26.604 1.00 30.96 290 PRO A N 1
ATOM 2080 C CA . PRO A 1 289 ? 13.001 -19.657 -26.388 1.00 32.20 290 PRO A CA 1
ATOM 2081 C C . PRO A 1 289 ? 13.438 -19.026 -27.709 1.00 33.50 290 PRO A C 1
ATOM 2082 O O . PRO A 1 289 ? 13.753 -19.741 -28.661 1.00 33.46 290 PRO A O 1
ATOM 2086 N N . THR A 1 290 ? 13.410 -17.698 -27.765 1.00 35.01 291 THR A N 1
ATOM 2087 C CA . THR A 1 290 ? 13.852 -16.954 -28.946 1.00 36.85 291 THR A CA 1
ATOM 2088 C C . THR A 1 290 ? 15.308 -16.515 -28.779 1.00 37.76 291 THR A C 1
ATOM 2089 O O . THR A 1 290 ? 15.994 -16.233 -29.764 1.00 37.92 291 THR A O 1
ATOM 2093 N N . SER A 1 291 ? 15.759 -16.464 -27.525 1.00 38.66 292 SER A N 1
ATOM 2094 C CA . SER A 1 291 ? 17.163 -16.215 -27.170 1.00 39.96 292 SER A CA 1
ATOM 2095 C C . SER A 1 291 ? 17.579 -17.222 -26.097 1.00 40.14 292 SER A C 1
ATOM 2096 O O . SER A 1 291 ? 16.790 -17.501 -25.184 1.00 40.73 292 SER A O 1
ATOM 2099 N N . PRO A 1 292 ? 18.813 -17.768 -26.186 1.00 40.41 293 PRO A N 1
ATOM 2100 C CA . PRO A 1 292 ? 19.241 -18.773 -25.200 1.00 39.89 293 PRO A CA 1
ATOM 2101 C C . PRO A 1 292 ? 19.229 -18.226 -23.779 1.00 38.96 293 PRO A C 1
ATOM 2102 O O . PRO A 1 292 ? 19.664 -17.096 -23.544 1.00 39.53 293 PRO A O 1
ATOM 2106 N N . GLY A 1 293 ? 18.708 -19.015 -22.846 1.00 37.85 294 GLY A N 1
ATOM 2107 C CA . GLY A 1 293 ? 18.637 -18.607 -21.450 1.00 36.23 294 GLY A CA 1
ATOM 2108 C C . GLY A 1 293 ? 17.300 -18.029 -21.018 1.00 35.04 294 GLY A C 1
ATOM 2109 O O . GLY A 1 293 ? 16.920 -18.160 -19.852 1.00 35.14 294 GLY A O 1
ATOM 2110 N N . GLU A 1 294 ? 16.596 -17.389 -21.951 0.41 33.14 295 GLU A N 1
ATOM 2111 C CA . GLU A 1 294 ? 15.332 -16.715 -21.660 0.41 31.34 295 GLU A CA 1
ATOM 2112 C C . GLU A 1 294 ? 14.144 -17.595 -22.031 0.41 30.10 295 GLU A C 1
ATOM 2113 O O . GLU A 1 294 ? 13.836 -17.761 -23.209 0.41 29.98 295 GLU A O 1
ATOM 2115 N N . GLY A 1 295 ? 13.478 -18.140 -21.015 1.00 28.48 296 GLY A N 1
ATOM 2116 C CA . GLY A 1 295 ? 12.420 -19.126 -21.210 1.00 27.18 296 GLY A CA 1
ATOM 2117 C C . GLY A 1 295 ? 11.009 -18.596 -21.027 1.00 25.98 296 GLY A C 1
ATOM 2118 O O . GLY A 1 295 ? 10.806 -17.487 -20.515 1.00 25.49 296 GLY A O 1
ATOM 2119 N N . PHE A 1 296 ? 10.037 -19.399 -21.451 1.00 24.75 297 PHE A N 1
ATOM 2120 C CA . PHE A 1 296 ? 8.618 -19.045 -21.336 1.00 24.13 297 PHE A CA 1
ATOM 2121 C C . PHE A 1 296 ? 7.840 -20.078 -20.557 1.00 23.75 297 PHE A C 1
ATOM 2122 O O . PHE A 1 296 ? 8.082 -21.284 -20.696 1.00 23.09 297 PHE A O 1
ATOM 2130 N N . VAL A 1 297 ? 6.885 -19.599 -19.759 1.00 23.52 298 VAL A N 1
ATOM 2131 C CA . VAL A 1 297 ? 5.972 -20.475 -19.017 1.00 23.39 298 VAL A CA 1
ATOM 2132 C C . VAL A 1 297 ? 4.823 -20.901 -19.930 1.00 22.83 298 VAL A C 1
ATOM 2133 O O . VAL A 1 297 ? 4.411 -20.151 -20.827 1.00 22.70 298 VAL A O 1
ATOM 2137 N N . ASN A 1 298 ? 4.280 -22.085 -19.677 1.00 22.22 299 ASN A N 1
ATOM 2138 C CA . ASN A 1 298 ? 3.325 -22.666 -20.620 1.00 22.32 299 ASN A CA 1
ATOM 2139 C C . ASN A 1 298 ? 1.937 -22.035 -20.648 1.00 21.65 299 ASN A C 1
ATOM 2140 O O . ASN A 1 298 ? 1.351 -21.905 -21.718 1.00 22.00 299 ASN A O 1
ATOM 2145 N N . PHE A 1 299 ? 1.419 -21.653 -19.486 1.00 21.45 300 PHE A N 1
ATOM 2146 C CA . PHE A 1 299 ? 0.073 -21.057 -19.425 1.00 21.01 300 PHE A CA 1
ATOM 2147 C C . PHE A 1 299 ? -0.182 -20.128 -18.247 1.00 20.77 300 PHE A C 1
ATOM 2148 O O . PHE A 1 299 ? 0.640 -20.030 -17.327 1.00 21.01 300 PHE A O 1
ATOM 2156 N N . ASP A 1 300 ? -1.328 -19.445 -18.300 1.00 20.32 301 ASP A N 1
ATOM 2157 C CA . ASP A 1 300 ? -1.859 -18.683 -17.167 1.00 20.37 301 ASP A CA 1
ATOM 2158 C C . ASP A 1 300 ? -3.363 -18.947 -17.106 1.00 19.52 301 ASP A C 1
ATOM 2159 O O . ASP A 1 300 ? -3.989 -19.118 -18.138 1.00 19.77 301 ASP A O 1
ATOM 2164 N N . TYR A 1 301 ? -3.916 -19.056 -15.903 1.00 19.37 302 TYR A N 1
ATOM 2165 C CA . TYR A 1 301 ? -5.367 -19.189 -15.739 1.00 19.07 302 TYR A CA 1
ATOM 2166 C C . TYR A 1 301 ? -5.887 -18.069 -14.856 1.00 18.92 302 TYR A C 1
ATOM 2167 O O . TYR A 1 301 ? -5.252 -17.729 -13.864 1.00 18.93 302 TYR A O 1
ATOM 2176 N N . GLY A 1 302 ? -7.042 -17.522 -15.221 1.00 18.45 303 GLY A N 1
ATOM 2177 C CA . GLY A 1 302 ? -7.644 -16.409 -14.482 1.00 18.66 303 GLY A CA 1
ATOM 2178 C C . GLY A 1 302 ? -9.107 -16.677 -14.207 1.00 18.71 303 GLY A C 1
ATOM 2179 O O . GLY A 1 302 ? -9.892 -16.876 -15.136 1.00 18.21 303 GLY A O 1
ATOM 2180 N N . TRP A 1 303 ? -9.472 -16.699 -12.928 1.00 18.58 304 TRP A N 1
ATOM 2181 C CA . TRP A 1 303 ? -10.847 -17.008 -12.520 1.00 19.22 304 TRP A CA 1
ATOM 2182 C C . TRP A 1 303 ? -11.735 -15.763 -12.479 1.00 19.55 304 TRP A C 1
ATOM 2183 O O . TRP A 1 303 ? -11.464 -14.837 -11.722 1.00 19.14 304 TRP A O 1
ATOM 2194 N N . PHE A 1 304 ? -12.807 -15.767 -13.272 1.00 19.94 305 PHE A N 1
ATOM 2195 C CA . PHE A 1 304 ? -13.819 -14.702 -13.225 1.00 20.67 305 PHE A CA 1
ATOM 2196 C C . PHE A 1 304 ? -15.006 -15.132 -12.362 1.00 20.38 305 PHE A C 1
ATOM 2197 O O . PHE A 1 304 ? -15.375 -14.439 -11.419 1.00 20.74 305 PHE A O 1
ATOM 2205 N N . GLY A 1 305 ? -15.573 -16.295 -12.671 1.00 20.51 306 GLY A N 1
ATOM 2206 C CA . GLY A 1 305 ? -16.734 -16.804 -11.952 1.00 20.56 306 GLY A CA 1
ATOM 2207 C C . GLY A 1 305 ? -18.038 -16.350 -12.594 1.00 20.76 306 GLY A C 1
ATOM 2208 O O . GLY A 1 305 ? -18.346 -16.733 -13.724 1.00 19.95 306 GLY A O 1
ATOM 2209 N N . ALA A 1 306 ? -18.802 -15.538 -11.869 1.00 20.95 307 ALA A N 1
ATOM 2210 C CA . ALA A 1 306 ? -20.097 -15.052 -12.358 1.00 21.28 307 ALA A CA 1
ATOM 2211 C C . ALA A 1 306 ? -20.487 -13.698 -11.766 1.00 21.80 307 ALA A C 1
ATOM 2212 O O . ALA A 1 306 ? -21.568 -13.548 -11.176 1.00 21.81 307 ALA A O 1
ATOM 2214 N N . GLN A 1 307 ? -19.593 -12.723 -11.913 1.00 22.24 308 GLN A N 1
ATOM 2215 C CA . GLN A 1 307 ? -19.820 -11.378 -11.411 1.00 22.30 308 GLN A CA 1
ATOM 2216 C C . GLN A 1 307 ? -20.888 -10.669 -12.259 1.00 23.56 308 GLN A C 1
ATOM 2217 O O . GLN A 1 307 ? -20.913 -10.817 -13.477 1.00 22.78 308 GLN A O 1
ATOM 2223 N N . THR A 1 308 ? -21.762 -9.918 -11.597 1.00 24.25 309 THR A N 1
ATOM 2224 C CA . THR A 1 308 ? -22.864 -9.230 -12.277 1.00 25.87 309 THR A CA 1
ATOM 2225 C C . THR A 1 308 ? -22.444 -7.926 -12.959 1.00 26.46 309 THR A C 1
ATOM 2226 O O . THR A 1 308 ? -23.111 -7.477 -13.882 1.00 27.10 309 THR A O 1
ATOM 2230 N N . GLU A 1 309 ? -21.350 -7.326 -12.498 1.00 27.41 310 GLU A N 1
ATOM 2231 C CA . GLU A 1 309 ? -20.825 -6.079 -13.057 1.00 28.89 310 GLU A CA 1
ATOM 2232 C C . GLU A 1 309 ? -20.826 -6.072 -14.596 1.00 29.32 310 GLU A C 1
ATOM 2233 O O . GLU A 1 309 ? -20.186 -6.920 -15.218 1.00 29.68 310 GLU A O 1
ATOM 2239 N N . ALA A 1 310 ? -21.557 -5.130 -15.202 1.00 29.06 311 ALA A N 1
ATOM 2240 C CA . ALA A 1 310 ? -21.727 -5.107 -16.669 1.00 29.28 311 ALA A CA 1
ATOM 2241 C C . ALA A 1 310 ? -20.490 -4.604 -17.417 1.00 28.96 311 ALA A C 1
ATOM 2242 O O . ALA A 1 310 ? -20.192 -5.062 -18.520 1.00 28.76 311 ALA A O 1
ATOM 2244 N N . ASP A 1 311 ? -19.766 -3.672 -16.802 1.00 29.22 312 ASP A N 1
ATOM 2245 C CA . ASP A 1 311 ? -18.560 -3.123 -17.387 1.00 29.07 312 ASP A CA 1
ATOM 2246 C C . ASP A 1 311 ? -17.454 -4.158 -17.209 1.00 29.05 312 ASP A C 1
ATOM 2247 O O . ASP A 1 311 ? -17.067 -4.472 -16.078 1.00 28.32 312 ASP A O 1
ATOM 2252 N N . ALA A 1 312 ? -16.981 -4.699 -18.333 1.00 28.21 313 ALA A N 1
ATOM 2253 C CA . ALA A 1 312 ? -15.936 -5.717 -18.344 1.00 28.23 313 ALA A CA 1
ATOM 2254 C C . ALA A 1 312 ? -14.678 -5.245 -17.617 1.00 28.15 313 ALA A C 1
ATOM 2255 O O . ALA A 1 312 ? -14.046 -6.020 -16.908 1.00 27.69 313 ALA A O 1
ATOM 2257 N N . ASP A 1 313 ? -14.339 -3.967 -17.786 1.00 27.53 314 ASP A N 1
ATOM 2258 C CA . ASP A 1 313 ? -13.131 -3.401 -17.199 1.00 27.88 314 ASP A CA 1
ATOM 2259 C C . ASP A 1 313 ? -13.166 -3.287 -15.676 1.00 27.38 314 ASP A C 1
ATOM 2260 O O . ASP A 1 313 ? -12.119 -3.068 -15.055 1.00 27.93 314 ASP A O 1
ATOM 2265 N N . LYS A 1 314 ? -14.349 -3.446 -15.075 1.00 26.65 315 LYS A N 1
ATOM 2266 C CA . LYS A 1 314 ? -14.476 -3.400 -13.613 1.00 26.63 315 LYS A CA 1
ATOM 2267 C C . LYS A 1 314 ? -14.488 -4.795 -12.964 1.00 25.73 315 LYS A C 1
ATOM 2268 O O . LYS A 1 314 ? -14.530 -4.912 -11.744 1.00 26.16 315 LYS A O 1
ATOM 2274 N N . THR A 1 315 ? -14.453 -5.847 -13.779 1.00 24.73 316 THR A N 1
ATOM 2275 C CA . THR A 1 315 ? -14.511 -7.208 -13.240 1.00 23.35 316 THR A CA 1
ATOM 2276 C C . THR A 1 315 ? -13.148 -7.662 -12.712 1.00 22.77 316 THR A C 1
ATOM 2277 O O . THR A 1 315 ? -12.105 -7.176 -13.157 1.00 22.32 316 THR A O 1
ATOM 2281 N N . VAL A 1 316 ? -13.172 -8.607 -11.774 1.00 21.91 317 VAL A N 1
ATOM 2282 C CA . VAL A 1 316 ? -11.968 -9.033 -11.064 1.00 21.62 317 VAL A CA 1
ATOM 2283 C C . VAL A 1 316 ? -11.610 -10.469 -11.458 1.00 21.32 317 VAL A C 1
ATOM 2284 O O . VAL A 1 316 ? -12.476 -11.353 -11.478 1.00 21.06 317 VAL A O 1
ATOM 2288 N N . TRP A 1 317 ? -10.338 -10.672 -11.787 1.00 20.10 318 TRP A N 1
ATOM 2289 C CA . TRP A 1 317 ? -9.816 -11.954 -12.234 1.00 20.33 318 TRP A CA 1
ATOM 2290 C C . TRP A 1 317 ? -8.773 -12.457 -11.235 1.00 20.52 318 TRP A C 1
ATOM 2291 O O . TRP A 1 317 ? -7.796 -11.756 -10.956 1.00 20.18 318 TRP A O 1
ATOM 2302 N N . THR A 1 318 ? -9.016 -13.642 -10.668 1.00 20.19 319 THR A N 1
ATOM 2303 C CA . THR A 1 318 ? -8.163 -14.178 -9.597 1.00 20.93 319 THR A CA 1
ATOM 2304 C C . THR A 1 318 ? -7.225 -15.265 -10.127 1.00 21.11 319 THR A C 1
ATOM 2305 O O . THR A 1 318 ? -7.661 -16.187 -10.820 1.00 20.85 319 THR A O 1
ATOM 2309 N N . HIS A 1 319 ? -5.938 -15.134 -9.805 1.00 21.67 320 HIS A N 1
ATOM 2310 C CA . HIS A 1 319 ? -4.889 -15.977 -10.379 1.00 22.98 320 HIS A CA 1
ATOM 2311 C C . HIS A 1 319 ? -3.647 -16.032 -9.485 1.00 23.64 320 HIS A C 1
ATOM 2312 O O . HIS A 1 319 ? -3.173 -15.010 -9.027 1.00 24.73 320 HIS A O 1
ATOM 2319 N N . GLY A 1 320 ? -3.128 -17.225 -9.227 1.00 24.60 321 GLY A N 1
ATOM 2320 C CA . GLY A 1 320 ? -1.863 -17.340 -8.479 1.00 24.79 321 GLY A CA 1
ATOM 2321 C C . GLY A 1 320 ? -0.648 -17.189 -9.377 1.00 24.67 321 GLY A C 1
ATOM 2322 O O . GLY A 1 320 ? -0.698 -17.590 -10.549 1.00 25.62 321 GLY A O 1
ATOM 2323 N N . ASN A 1 321 ? 0.449 -16.647 -8.841 1.00 23.55 322 ASN A N 1
ATOM 2324 C CA . ASN A 1 321 ? 1.646 -16.388 -9.658 1.00 23.51 322 ASN A CA 1
ATOM 2325 C C . ASN A 1 321 ? 2.429 -17.635 -10.116 1.00 22.92 322 ASN A C 1
ATOM 2326 O O . ASN A 1 321 ? 2.900 -17.701 -11.260 1.00 23.18 322 ASN A O 1
ATOM 2331 N N . HIS A 1 322 ? 2.542 -18.620 -9.239 1.00 21.68 323 HIS A N 1
ATOM 2332 C CA . HIS A 1 322 ? 3.197 -19.905 -9.574 1.00 21.44 323 HIS A CA 1
ATOM 2333 C C . HIS A 1 322 ? 2.915 -20.866 -8.434 1.00 20.96 323 HIS A C 1
ATOM 2334 O O . HIS A 1 322 ? 2.358 -20.462 -7.409 1.00 20.44 323 HIS A O 1
ATOM 2341 N N . TYR A 1 323 ? 3.333 -22.120 -8.580 1.00 20.85 324 TYR A N 1
ATOM 2342 C CA . TYR A 1 323 ? 3.087 -23.104 -7.527 1.00 21.47 324 TYR A CA 1
ATOM 2343 C C . TYR A 1 323 ? 3.814 -22.770 -6.217 1.00 21.43 324 TYR A C 1
ATOM 2344 O O . TYR A 1 323 ? 4.798 -22.037 -6.221 1.00 21.73 324 TYR A O 1
ATOM 2353 N N . HIS A 1 324 ? 3.304 -23.298 -5.107 1.00 21.66 325 HIS A N 1
ATOM 2354 C CA . HIS A 1 324 ? 3.743 -22.911 -3.766 1.00 22.43 325 HIS A CA 1
ATOM 2355 C C . HIS A 1 324 ? 5.084 -23.566 -3.413 1.00 23.20 325 HIS A C 1
ATOM 2356 O O . HIS A 1 324 ? 5.176 -24.791 -3.332 1.00 23.77 325 HIS A O 1
ATOM 2363 N N . ALA A 1 325 ? 6.119 -22.741 -3.243 1.00 23.52 326 ALA A N 1
ATOM 2364 C CA . ALA A 1 325 ? 7.453 -23.221 -2.843 1.00 24.08 326 ALA A CA 1
ATOM 2365 C C . ALA A 1 325 ? 8.083 -22.279 -1.818 1.00 24.40 326 ALA A C 1
ATOM 2366 O O . ALA A 1 325 ? 9.076 -21.604 -2.114 1.00 24.79 326 ALA A O 1
ATOM 2368 N N . PRO A 1 326 ? 7.516 -22.242 -0.601 1.00 24.26 327 PRO A N 1
ATOM 2369 C CA . PRO A 1 326 ? 7.805 -21.204 0.386 1.00 24.22 327 PRO A CA 1
ATOM 2370 C C . PRO A 1 326 ? 9.256 -21.186 0.854 1.00 24.20 327 PRO A C 1
ATOM 2371 O O . PRO A 1 326 ? 9.763 -20.134 1.245 1.00 24.20 327 PRO A O 1
ATOM 2375 N N . ASN A 1 327 ? 9.904 -22.342 0.807 1.00 23.87 328 ASN A N 1
ATOM 2376 C CA . ASN A 1 327 ? 11.281 -22.467 1.262 1.00 24.34 328 ASN A CA 1
ATOM 2377 C C . ASN A 1 327 ? 12.291 -22.626 0.135 1.00 24.69 328 ASN A C 1
ATOM 2378 O O . ASN A 1 327 ? 13.463 -22.942 0.386 1.00 24.80 328 ASN A O 1
ATOM 2383 N N . GLY A 1 328 ? 11.845 -22.398 -1.097 1.00 24.81 329 GLY A N 1
ATOM 2384 C CA . GLY A 1 328 ? 12.712 -22.597 -2.250 1.00 24.92 329 GLY A CA 1
ATOM 2385 C C . GLY A 1 328 ? 12.881 -21.363 -3.096 1.00 24.78 329 GLY A C 1
ATOM 2386 O O . GLY A 1 328 ? 12.434 -20.269 -2.721 1.00 24.90 329 GLY A O 1
ATOM 2387 N N . SER A 1 329 ? 13.506 -21.547 -4.257 1.00 24.19 330 SER A N 1
ATOM 2388 C CA . SER A 1 329 ? 13.826 -20.434 -5.148 1.00 24.35 330 SER A CA 1
ATOM 2389 C C . SER A 1 329 ? 12.572 -19.722 -5.625 1.00 23.99 330 SER A C 1
ATOM 2390 O O . SER A 1 329 ? 12.546 -18.498 -5.707 1.00 23.82 330 SER A O 1
ATOM 2393 N N . LEU A 1 330 ? 11.548 -20.505 -5.953 1.00 24.19 331 LEU A N 1
ATOM 2394 C CA . LEU A 1 330 ? 10.298 -19.963 -6.478 1.00 24.44 331 LEU A CA 1
ATOM 2395 C C . LEU A 1 330 ? 9.571 -19.090 -5.472 1.00 23.89 331 LEU A C 1
ATOM 2396 O O . LEU A 1 330 ? 8.965 -18.092 -5.847 1.00 24.46 331 LEU A O 1
ATOM 2401 N N . GLY A 1 331 ? 9.640 -19.463 -4.199 1.00 23.48 332 GLY A N 1
ATOM 2402 C CA . GLY A 1 331 ? 9.017 -18.681 -3.130 1.00 22.67 332 GLY A CA 1
ATOM 2403 C C . GLY A 1 331 ? 7.576 -19.117 -2.931 1.00 22.46 332 GLY A C 1
ATOM 2404 O O . GLY A 1 331 ? 7.054 -19.950 -3.689 1.00 21.78 332 GLY A O 1
ATOM 2405 N N . ALA A 1 332 ? 6.949 -18.563 -1.899 1.00 22.17 333 ALA A N 1
ATOM 2406 C CA . ALA A 1 332 ? 5.557 -18.840 -1.585 1.00 22.01 333 ALA A CA 1
ATOM 2407 C C . ALA A 1 332 ? 4.677 -18.412 -2.753 1.00 21.58 333 ALA A C 1
ATOM 2408 O O . ALA A 1 332 ? 4.933 -17.393 -3.390 1.00 21.91 333 ALA A O 1
ATOM 2410 N N . MET A 1 333 ? 3.636 -19.186 -3.019 1.00 21.42 334 MET A N 1
ATOM 2411 C CA . MET A 1 333 ? 2.624 -18.777 -3.979 1.00 20.75 334 MET A CA 1
ATOM 2412 C C . MET A 1 333 ? 1.926 -17.516 -3.462 1.00 20.47 334 MET A C 1
ATOM 2413 O O . MET A 1 333 ? 1.689 -17.380 -2.263 1.00 20.44 334 MET A O 1
ATOM 2418 N N . HIS A 1 334 ? 1.666 -16.571 -4.361 1.00 19.99 335 HIS A N 1
ATOM 2419 C CA . HIS A 1 334 ? 0.858 -15.390 -4.045 1.00 20.48 335 HIS A CA 1
ATOM 2420 C C . HIS A 1 334 ? -0.316 -15.341 -5.010 1.00 20.72 335 HIS A C 1
ATOM 2421 O O . HIS A 1 334 ? -0.147 -15.586 -6.208 1.00 21.41 335 HIS A O 1
ATOM 2428 N N . VAL A 1 335 ? -1.491 -15.019 -4.482 1.00 20.62 336 VAL A N 1
ATOM 2429 C CA . VAL A 1 335 ? -2.708 -14.991 -5.277 1.00 20.84 336 VAL A CA 1
ATOM 2430 C C . VAL A 1 335 ? -2.999 -13.538 -5.632 1.00 20.61 336 VAL A C 1
ATOM 2431 O O . VAL A 1 335 ? -3.048 -12.686 -4.749 1.00 20.45 336 VAL A O 1
ATOM 2435 N N . TYR A 1 336 ? -3.172 -13.281 -6.925 1.00 20.61 337 TYR A N 1
ATOM 2436 C CA . TYR A 1 336 ? -3.449 -11.942 -7.453 1.00 21.14 337 TYR A CA 1
ATOM 2437 C C . TYR A 1 336 ? -4.920 -11.798 -7.806 1.00 21.07 337 TYR A C 1
ATOM 2438 O O . TYR A 1 336 ? -5.524 -12.723 -8.339 1.00 20.90 337 TYR A O 1
ATOM 2447 N N . GLU A 1 337 ? -5.480 -10.626 -7.518 1.00 21.01 338 GLU A N 1
ATOM 2448 C CA . GLU A 1 337 ? -6.841 -10.278 -7.911 1.00 21.22 338 GLU A CA 1
ATOM 2449 C C . GLU A 1 337 ? -6.722 -9.041 -8.799 1.00 21.62 338 GLU A C 1
ATOM 2450 O O . GLU A 1 337 ? -6.427 -7.956 -8.308 1.00 20.92 338 GLU A O 1
ATOM 2456 N N . SER A 1 338 ? -6.897 -9.230 -10.106 1.00 21.44 339 SER A N 1
ATOM 2457 C CA . SER A 1 338 ? -6.599 -8.199 -11.097 1.00 22.09 339 SER A CA 1
ATOM 2458 C C . SER A 1 338 ? -7.849 -7.730 -11.825 1.00 22.48 339 SER A C 1
ATOM 2459 O O . SER A 1 338 ? -8.723 -8.538 -12.131 1.00 22.15 339 SER A O 1
ATOM 2462 N N . LYS A 1 339 ? -7.942 -6.422 -12.090 1.00 22.93 340 LYS A N 1
ATOM 2463 C CA . LYS A 1 339 ? -8.983 -5.910 -12.988 1.00 23.28 340 LYS A CA 1
ATOM 2464 C C . LYS A 1 339 ? -8.756 -6.473 -14.392 1.00 23.80 340 LYS A C 1
ATOM 2465 O O . LYS A 1 339 ? -7.642 -6.900 -14.729 1.00 23.02 340 LYS A O 1
ATOM 2471 N N . PHE A 1 340 ? -9.816 -6.507 -15.196 1.00 24.28 341 PHE A N 1
ATOM 2472 C CA . PHE A 1 340 ? -9.769 -7.222 -16.469 1.00 25.27 341 PHE A CA 1
ATOM 2473 C C . PHE A 1 340 ? -8.666 -6.734 -17.411 1.00 25.87 341 PHE A C 1
ATOM 2474 O O . PHE A 1 340 ? -8.025 -7.535 -18.095 1.00 25.59 341 PHE A O 1
ATOM 2482 N N . ARG A 1 341 ? -8.446 -5.423 -17.451 1.00 26.63 342 ARG A N 1
ATOM 2483 C CA . ARG A 1 341 ? -7.374 -4.864 -18.275 1.00 27.41 342 ARG A CA 1
ATOM 2484 C C . ARG A 1 341 ? -5.982 -5.334 -17.832 1.00 27.01 342 ARG A C 1
ATOM 2485 O O . ARG A 1 341 ? -5.125 -5.602 -18.677 1.00 27.07 342 ARG A O 1
ATOM 2493 N N . ASN A 1 342 ? -5.766 -5.438 -16.520 1.00 26.57 343 ASN A N 1
ATOM 2494 C CA . ASN A 1 342 ? -4.529 -6.004 -15.989 1.00 26.48 343 ASN A CA 1
ATOM 2495 C C . ASN A 1 342 ? -4.373 -7.448 -16.458 1.00 26.48 343 ASN A C 1
ATOM 2496 O O . ASN A 1 342 ? -3.290 -7.861 -16.851 1.00 26.56 343 ASN A O 1
ATOM 2501 N N . TRP A 1 343 ? -5.464 -8.207 -16.413 1.00 26.16 344 TRP A N 1
ATOM 2502 C CA . TRP A 1 343 ? -5.450 -9.600 -16.874 1.00 26.05 344 TRP A CA 1
ATOM 2503 C C . TRP A 1 343 ? -5.197 -9.732 -18.395 1.00 26.81 344 TRP A C 1
ATOM 2504 O O . TRP A 1 343 ? -4.324 -10.491 -18.825 1.00 26.22 344 TRP A O 1
ATOM 2515 N N . SER A 1 344 ? -5.948 -8.986 -19.203 1.00 27.46 345 SER A N 1
ATOM 2516 C CA . SER A 1 344 ? -5.895 -9.149 -20.662 1.00 28.73 345 SER A CA 1
ATOM 2517 C C . SER A 1 344 ? -4.601 -8.639 -21.306 1.00 29.43 345 SER A C 1
ATOM 2518 O O . SER A 1 344 ? -4.309 -8.959 -22.462 1.00 29.96 345 SER A O 1
ATOM 2521 N N . GLU A 1 345 ? -3.853 -7.833 -20.559 1.00 30.01 346 GLU A N 1
ATOM 2522 C CA . GLU A 1 345 ? -2.534 -7.337 -20.966 1.00 30.96 346 GLU A CA 1
ATOM 2523 C C . GLU A 1 345 ? -1.610 -8.488 -21.382 1.00 30.22 346 GLU A C 1
ATOM 2524 O O . GLU A 1 345 ? -0.884 -8.396 -22.380 1.00 30.35 346 GLU A O 1
ATOM 2530 N N . GLY A 1 346 ? -1.648 -9.573 -20.612 1.00 29.39 347 GLY A N 1
ATOM 2531 C CA . GLY A 1 346 ? -0.909 -10.787 -20.955 1.00 28.67 347 GLY A CA 1
ATOM 2532 C C . GLY A 1 346 ? 0.597 -10.626 -20.902 1.00 27.88 347 GLY A C 1
ATOM 2533 O O . GLY A 1 346 ? 1.113 -9.730 -20.218 1.00 27.29 347 GLY A O 1
ATOM 2534 N N . TYR A 1 347 ? 1.297 -11.503 -21.625 1.00 26.98 348 TYR A N 1
ATOM 2535 C CA . TYR A 1 347 ? 2.768 -11.550 -21.639 1.00 26.18 348 TYR A CA 1
ATOM 2536 C C . TYR A 1 347 ? 3.255 -12.054 -23.001 1.00 25.60 348 TYR A C 1
ATOM 2537 O O . TYR A 1 347 ? 2.468 -12.592 -23.771 1.00 25.62 348 TYR A O 1
ATOM 2546 N N . SER A 1 348 ? 4.552 -11.914 -23.287 1.00 24.75 349 SER A N 1
ATOM 2547 C CA . SER A 1 348 ? 5.109 -12.460 -24.545 1.00 24.27 349 SER A CA 1
ATOM 2548 C C . SER A 1 348 ? 5.025 -14.003 -24.616 1.00 24.16 349 SER A C 1
ATOM 2549 O O . SER A 1 348 ? 5.053 -14.589 -25.704 1.00 23.55 349 SER A O 1
ATOM 2552 N N . ASP A 1 349 ? 4.884 -14.643 -23.452 1.00 23.67 350 ASP A N 1
ATOM 2553 C CA . ASP A 1 349 ? 4.728 -16.103 -23.355 1.00 23.47 350 ASP A CA 1
ATOM 2554 C C . ASP A 1 349 ? 3.490 -16.600 -24.089 1.00 22.92 350 ASP A C 1
ATOM 2555 O O . ASP A 1 349 ? 3.449 -17.736 -24.522 1.00 23.68 350 ASP A O 1
ATOM 2560 N N . PHE A 1 350 ? 2.466 -15.761 -24.192 1.00 23.12 351 PHE A N 1
ATOM 2561 C CA . PHE A 1 350 ? 1.156 -16.235 -24.643 1.00 22.67 351 PHE A CA 1
ATOM 2562 C C . PHE A 1 350 ? 0.638 -15.397 -25.790 1.00 22.45 351 PHE A C 1
ATOM 2563 O O . PHE A 1 350 ? 0.614 -14.177 -25.702 1.00 22.60 351 PHE A O 1
ATOM 2571 N N . ASP A 1 351 ? 0.193 -16.052 -26.854 1.00 22.20 352 ASP A N 1
ATOM 2572 C CA . ASP A 1 351 ? -0.391 -15.324 -27.979 1.00 22.43 352 ASP A CA 1
ATOM 2573 C C . ASP A 1 351 ? -1.829 -15.746 -28.251 1.00 22.30 352 ASP A C 1
ATOM 2574 O O . ASP A 1 351 ? -2.380 -15.435 -29.298 1.00 22.83 352 ASP A O 1
ATOM 2579 N N . ARG A 1 352 ? -2.417 -16.472 -27.304 1.00 22.24 353 ARG A N 1
ATOM 2580 C CA . ARG A 1 352 ? -3.796 -16.924 -27.387 1.00 22.53 353 ARG A CA 1
ATOM 2581 C C . ARG A 1 352 ? -4.472 -16.813 -26.032 1.00 22.72 353 ARG A C 1
ATOM 2582 O O . ARG A 1 352 ? -3.846 -17.024 -24.991 1.00 22.02 353 ARG A O 1
ATOM 2590 N N . GLY A 1 353 ? -5.755 -16.474 -26.069 1.00 22.71 354 GLY A N 1
ATOM 2591 C CA . GLY A 1 353 ? -6.589 -16.398 -24.880 1.00 23.21 354 GLY A CA 1
ATOM 2592 C C . GLY A 1 353 ? -7.913 -17.046 -25.206 1.00 23.57 354 GLY A C 1
ATOM 2593 O O . GLY A 1 353 ? -8.476 -16.815 -26.283 1.00 24.06 354 GLY A O 1
ATOM 2594 N N . ALA A 1 354 ? -8.394 -17.887 -24.296 1.00 23.37 355 ALA A N 1
ATOM 2595 C CA . ALA A 1 354 ? -9.702 -18.508 -24.456 1.00 23.31 355 ALA A CA 1
ATOM 2596 C C . ALA A 1 354 ? -10.565 -18.169 -23.257 1.00 23.01 355 ALA A C 1
ATOM 2597 O O . ALA A 1 354 ? -10.083 -18.133 -22.116 1.00 22.64 355 ALA A O 1
ATOM 2599 N N . TYR A 1 355 ? -11.839 -17.910 -23.527 1.00 22.28 356 TYR A N 1
ATOM 2600 C CA . TYR A 1 355 ? -12.806 -17.670 -22.463 1.00 22.17 356 TYR A CA 1
ATOM 2601 C C . TYR A 1 355 ? -13.692 -18.882 -22.370 1.00 21.83 356 TYR A C 1
ATOM 2602 O O . TYR A 1 355 ? -14.440 -19.193 -23.299 1.00 21.43 356 TYR A O 1
ATOM 2611 N N . VAL A 1 356 ? -13.529 -19.600 -21.260 1.00 20.93 357 VAL A N 1
ATOM 2612 C CA . VAL A 1 356 ? -14.065 -20.942 -21.091 1.00 20.51 357 VAL A CA 1
ATOM 2613 C C . VAL A 1 356 ? -15.319 -20.879 -20.228 1.00 21.02 357 VAL A C 1
ATOM 2614 O O . VAL A 1 356 ? -15.355 -20.135 -19.240 1.00 21.05 357 VAL A O 1
ATOM 2618 N N . ILE A 1 357 ? -16.339 -21.648 -20.606 1.00 20.93 358 ILE A N 1
ATOM 2619 C CA . ILE A 1 357 ? -17.544 -21.791 -19.785 1.00 21.39 358 ILE A CA 1
ATOM 2620 C C . ILE A 1 357 ? -17.584 -23.164 -19.165 1.00 21.62 358 ILE A C 1
ATOM 2621 O O . ILE A 1 357 ? -17.350 -24.161 -19.850 1.00 21.00 358 ILE A O 1
ATOM 2626 N N . THR A 1 358 ? -17.880 -23.213 -17.867 1.00 21.53 359 THR A N 1
ATOM 2627 C CA . THR A 1 358 ? -18.269 -24.463 -17.236 1.00 21.74 359 THR A CA 1
ATOM 2628 C C . THR A 1 358 ? -19.396 -24.227 -16.223 1.00 21.91 359 THR A C 1
ATOM 2629 O O . THR A 1 358 ? -19.985 -23.145 -16.197 1.00 22.05 359 THR A O 1
ATOM 2633 N N . PHE A 1 359 ? -19.703 -25.237 -15.411 1.00 22.26 360 PHE A N 1
ATOM 2634 C CA . PHE A 1 359 ? -20.803 -25.161 -14.459 1.00 22.67 360 PHE A CA 1
ATOM 2635 C C . PHE A 1 359 ? -20.375 -25.575 -13.054 1.00 22.43 360 PHE A C 1
ATOM 2636 O O . PHE A 1 359 ? -19.504 -26.425 -12.901 1.00 22.55 360 PHE A O 1
ATOM 2644 N N . ILE A 1 360 ? -20.990 -24.947 -12.050 1.00 21.94 361 ILE A N 1
ATOM 2645 C CA . ILE A 1 360 ? -20.848 -25.337 -10.646 1.00 21.78 361 ILE A CA 1
ATOM 2646 C C . ILE A 1 360 ? -22.228 -25.351 -9.982 1.00 21.92 361 ILE A C 1
ATOM 2647 O O . ILE A 1 360 ? -23.153 -24.728 -10.483 1.00 21.24 361 ILE A O 1
ATOM 2652 N N . PRO A 1 361 ? -22.371 -26.071 -8.853 1.00 22.43 362 PRO A N 1
ATOM 2653 C CA . PRO A 1 361 ? -23.638 -25.987 -8.129 1.00 22.66 362 PRO A CA 1
ATOM 2654 C C . PRO A 1 361 ? -23.913 -24.571 -7.605 1.00 23.55 362 PRO A C 1
ATOM 2655 O O . PRO A 1 361 ? -22.996 -23.901 -7.120 1.00 22.82 362 PRO A O 1
ATOM 2659 N N . LYS A 1 362 ? -25.171 -24.137 -7.697 1.00 24.00 363 LYS A N 1
ATOM 2660 C CA . LYS A 1 362 ? -25.591 -22.825 -7.189 1.00 25.16 363 LYS A CA 1
ATOM 2661 C C . LYS A 1 362 ? -25.300 -22.669 -5.707 1.00 25.07 363 LYS A C 1
ATOM 2662 O O . LYS A 1 362 ? -25.034 -21.559 -5.234 1.00 25.92 363 LYS A O 1
ATOM 2668 N N . SER A 1 363 ? -25.360 -23.785 -4.987 1.00 24.88 364 SER A N 1
ATOM 2669 C CA . SER A 1 363 ? -25.151 -23.820 -3.537 1.00 24.99 364 SER A CA 1
ATOM 2670 C C . SER A 1 363 ? -23.724 -23.464 -3.115 1.00 24.48 364 SER A C 1
ATOM 2671 O O . SER A 1 363 ? -23.479 -23.203 -1.941 1.00 24.44 364 SER A O 1
ATOM 2674 N N . TRP A 1 364 ? -22.794 -23.445 -4.067 1.00 23.69 365 TRP A N 1
ATOM 2675 C CA . TRP A 1 364 ? -21.425 -23.003 -3.779 1.00 23.17 365 TRP A CA 1
ATOM 2676 C C . TRP A 1 364 ? -21.363 -21.471 -3.798 1.00 22.99 365 TRP A C 1
ATOM 2677 O O . TRP A 1 364 ? -22.325 -20.799 -4.182 1.00 23.64 365 TRP A O 1
ATOM 2688 N N . ASN A 1 365 ? -20.250 -20.906 -3.350 1.00 22.25 366 ASN A N 1
ATOM 2689 C CA . ASN A 1 365 ? -20.112 -19.460 -3.325 1.00 22.03 366 ASN A CA 1
ATOM 2690 C C . ASN A 1 365 ? -18.759 -19.048 -3.897 1.00 21.75 366 ASN A C 1
ATOM 2691 O O . ASN A 1 365 ? -18.219 -17.989 -3.571 1.00 21.82 366 ASN A O 1
ATOM 2696 N N . THR A 1 366 ? -18.220 -19.886 -4.770 1.00 21.12 367 THR A N 1
ATOM 2697 C CA . THR A 1 366 ? -16.923 -19.601 -5.371 1.00 20.84 367 THR A CA 1
ATOM 2698 C C . THR A 1 366 ? -17.022 -18.625 -6.535 1.00 20.70 367 THR A C 1
ATOM 2699 O O . THR A 1 366 ? -15.995 -18.139 -7.022 1.00 21.39 367 THR A O 1
ATOM 2703 N N . ALA A 1 367 ? -18.250 -18.343 -6.981 1.00 19.99 368 ALA A N 1
ATOM 2704 C CA . ALA A 1 367 ? -18.491 -17.372 -8.037 1.00 20.06 368 ALA A CA 1
ATOM 2705 C C . ALA A 1 367 ? -19.585 -16.366 -7.653 1.00 20.36 368 ALA A C 1
ATOM 2706 O O . ALA A 1 367 ? -20.659 -16.340 -8.280 1.00 19.82 368 ALA A O 1
ATOM 2708 N N . PRO A 1 368 ? -19.313 -15.523 -6.640 1.00 20.80 369 PRO A N 1
ATOM 2709 C CA . PRO A 1 368 ? -20.350 -14.601 -6.147 1.00 21.45 369 PRO A CA 1
ATOM 2710 C C . PRO A 1 368 ? -20.627 -13.435 -7.107 1.00 21.85 369 PRO A C 1
ATOM 2711 O O . PRO A 1 368 ? -19.821 -13.158 -7.992 1.00 21.19 369 PRO A O 1
ATOM 2715 N N . ASP A 1 369 ? -21.769 -12.763 -6.923 1.00 22.36 370 ASP A N 1
ATOM 2716 C CA . ASP A 1 369 ? -22.180 -11.648 -7.773 1.00 22.73 370 ASP A CA 1
ATOM 2717 C C . ASP A 1 369 ? -21.170 -10.501 -7.797 1.00 22.82 370 ASP A C 1
ATOM 2718 O O . ASP A 1 369 ? -20.956 -9.873 -8.838 1.00 22.27 370 ASP A O 1
ATOM 2723 N N . LYS A 1 370 ? -20.567 -10.220 -6.642 1.00 22.27 371 LYS A N 1
ATOM 2724 C CA . LYS A 1 370 ? -19.545 -9.188 -6.551 1.00 22.29 371 LYS A CA 1
ATOM 2725 C C . LYS A 1 370 ? -18.270 -9.754 -5.917 1.00 22.80 371 LYS A C 1
ATOM 2726 O O . LYS A 1 370 ? -18.330 -10.482 -4.914 1.00 22.77 371 LYS A O 1
ATOM 2728 N N . VAL A 1 371 ? -17.134 -9.452 -6.539 1.00 22.26 372 VAL A N 1
ATOM 2729 C CA . VAL A 1 371 ? -15.822 -9.845 -6.022 1.00 22.49 372 VAL A CA 1
ATOM 2730 C C . VAL A 1 371 ? -15.048 -8.570 -5.690 1.00 22.58 372 VAL A C 1
ATOM 2731 O O . VAL A 1 371 ? -14.975 -7.663 -6.512 1.00 23.13 372 VAL A O 1
ATOM 2735 N N . LYS A 1 372 ? -14.496 -8.503 -4.481 1.00 22.80 373 LYS A N 1
ATOM 2736 C CA . LYS A 1 372 ? -13.760 -7.332 -4.026 1.00 23.55 373 LYS A CA 1
ATOM 2737 C C . LYS A 1 372 ? -12.286 -7.679 -3.932 1.00 23.11 373 LYS A C 1
ATOM 2738 O O . LYS A 1 372 ? -11.927 -8.747 -3.426 1.00 23.21 373 LYS A O 1
ATOM 2744 N N . GLN A 1 373 ? -11.442 -6.794 -4.456 1.00 23.11 374 GLN A N 1
ATOM 2745 C CA . GLN A 1 373 ? -9.993 -6.948 -4.337 1.00 23.25 374 GLN A CA 1
ATOM 2746 C C . GLN A 1 373 ? -9.541 -6.669 -2.909 1.00 23.41 374 GLN A C 1
ATOM 2747 O O . GLN A 1 373 ? -9.992 -5.704 -2.300 1.00 22.77 374 GLN A O 1
ATOM 2753 N N . GLY A 1 374 ? -8.647 -7.514 -2.391 1.00 23.15 375 GLY A N 1
ATOM 2754 C CA . GLY A 1 374 ? -8.037 -7.288 -1.085 1.00 23.38 375 GLY A CA 1
ATOM 2755 C C . GLY A 1 374 ? -8.894 -7.657 0.114 1.00 23.31 375 GLY A C 1
ATOM 2756 O O . GLY A 1 374 ? -9.825 -8.455 0.023 1.00 22.66 375 GLY A O 1
ATOM 2757 N N . TRP A 1 375 ? -8.548 -7.073 1.250 1.00 23.57 376 TRP A N 1
ATOM 2758 C CA . TRP A 1 375 ? -9.256 -7.299 2.501 1.00 24.15 376 TRP A CA 1
ATOM 2759 C C . TRP A 1 375 ? -9.104 -6.026 3.343 1.00 25.37 376 TRP A C 1
ATOM 2760 O O . TRP A 1 375 ? -7.996 -5.483 3.427 1.00 24.73 376 TRP A O 1
ATOM 2771 N N . PRO A 1 376 ? -10.207 -5.545 3.959 1.00 26.60 377 PRO A N 1
ATOM 2772 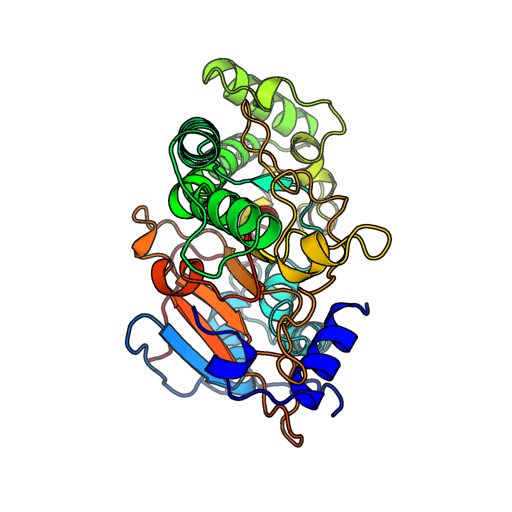C CA . PRO A 1 376 ? -10.158 -4.260 4.674 1.00 27.39 377 PRO A CA 1
ATOM 2773 C C . PRO A 1 376 ? -9.524 -4.346 6.064 1.00 28.22 377 PRO A C 1
ATOM 2774 O O . PRO A 1 376 ? -9.272 -5.450 6.574 1.00 29.41 377 PRO A O 1
#

Secondary structure (DSSP, 8-state):
---HHHHHT--HHHHHHHHHHHH------PPPP--TTSPPPPB--BTTEEEEEHHHHHHHHHHTTT-BTTB--PPPHHHHHHHTTSHHHHHHHHHTS-----SEE--B-HHHHHHHHHH----TT--HHHHHHHHHHHTB-HHHHHHHHHHHHHHHHHHHTT--SHHHHHHHHHHHHHHTT-GGGG--TTSHHHHTTTT-HHHHSTTTTTT-GGGEEEEEEEEEE-S---TTS-HHHHHH--TTSSPPPTTT-EE--TT---PPPPPSBTTB---S-EEEEEE----S-GGG-EEEEESS--BTTSSSBS-EEEEEEHHHHHT--TT-SEEEEEEEEEETT--SS-S---SSB-